Protein AF-0000000078575352 (afdb_homodimer)

Solvent-accessible surface area (backbone atoms only — not comparable to full-atom values): 17427 Å² total; per-residue (Å²): 138,78,59,77,72,78,91,76,69,76,72,47,72,57,98,71,27,42,27,33,69,49,45,50,72,15,62,69,33,49,48,38,73,78,42,41,47,43,51,48,74,47,76,39,80,95,72,36,36,37,41,36,38,29,29,44,46,42,76,48,60,66,66,60,32,51,53,53,52,68,70,44,58,69,69,58,45,44,36,57,60,48,29,62,31,64,36,80,46,96,48,71,63,58,46,52,52,44,36,49,53,49,52,50,45,25,71,74,67,32,65,81,66,66,64,81,49,88,51,47,40,33,36,31,35,34,65,47,33,38,34,44,36,38,64,43,93,82,55,69,34,48,28,40,35,35,37,56,51,96,92,36,76,46,79,46,40,30,30,79,137,77,58,79,72,77,91,74,68,77,71,48,72,57,98,70,26,42,27,34,68,48,45,49,72,16,63,69,31,48,48,37,72,76,44,42,49,43,51,49,74,47,74,39,78,93,73,37,34,38,40,34,38,28,27,47,47,42,76,47,59,65,67,59,30,51,53,54,51,69,69,44,57,67,68,56,47,44,36,57,57,48,30,61,31,64,35,80,45,95,47,72,64,58,46,53,52,45,37,49,52,50,51,51,46,25,72,74,67,31,65,81,66,65,65,82,48,88,51,47,38,32,35,30,36,33,66,47,33,40,35,44,36,39,65,43,94,83,55,71,33,46,28,40,35,36,37,56,50,97,92,36,77,45,76,46,40,30,29,80

InterPro domains:
  IPR000659 Pyridoxamine 5'-phosphate oxidase [PTHR10851] (2-160)
  IPR000659 Pyridoxamine 5'-phosphate oxidase [TIGR00558] (2-160)
  IPR011576 Pyridoxamine 5'-phosphate oxidase, N-terminal [PF01243] (3-96)
  IPR012349 FMN-binding split barrel [G3DSA:2.30.110.10] (1-160)
  IPR019576 Pyridoxine 5'-phosphate oxidase, dimerisation, C-terminal [PF10590] (120-160)
  IPR019740 Pyridoxamine 5'-phosphate oxidase, conserved site [PS01064] (130-143)

Nearest PDB structures (foldseek):
  8qyt-assembly1_A-2  TM=9.491E-01  e=1.364E-21  Homo sapiens
  1nrg-assembly1_A-2  TM=9.487E-01  e=2.196E-21  Homo sapiens
  8qyw-assembly1_A-2  TM=9.445E-01  e=3.137E-21  Homo sapiens
  3hy8-assembly1_A-2  TM=9.384E-01  e=3.190E-20  Homo sapiens
  2a2j-assembly1_B  TM=9.105E-01  e=5.487E-16  Mycobacterium tuberculosis

Foldseek 3Di:
DDDDDDDFDFDDADLQFTKGKDFCQAPVNVVCVVPQKDKDWDDDVVQQKIKIFIAGKDFDDPVVFQVVLVVDPLLVLLLRVLDPHHDDDDDPVSSVVSSVVVVVVCVVPNSVVRGHDPRIGMMGGGTQKMWIWGDDPVRQIWIKMWGQDPNDTDIDTDGD/DDDDDDDFDFDDADLQFTKGKDFCQAPVNVVCVVPQKDKDWDDDVVQQKIKIFIAGKDFDDPVVFQVVLVVDPLLVLLLRVLDPHHDDDDDPVSSVVSSVVVVVVCVVVNSVVRGHDPRIGMMGGGTQKMWIWGDDPVRQIWIKMWGQDPNDTDIDTDGD

Sequence (320 aa):
MRPSSRVVLLKSYSSEGFSFYTNYNSRKGKELDGNPFACMLFYWPRQHRQIRVEGKVEKLPNEAAVEYWNSRPLSSRIGSKCSEQSTVIPSRQFLIDKRKALEELAAKEGEGAITKPESWGGYILVPDYYEFWQGQSDRVHDRLEFRKSDDKWVMQRLSPMRPSSRVVLLKSYSSEGFSFYTNYNSRKGKELDGNPFACMLFYWPRQHRQIRVEGKVEKLPNEAAVEYWNSRPLSSRIGSKCSEQSTVIPSRQFLIDKRKALEELAAKEGEGAITKPESWGGYILVPDYYEFWQGQSDRVHDRLEFRKSDDKWVMQRLSP

Organism: NCBI:txid53326

pLDDT: mean 96.56, std 3.12, range [79.94, 98.81]

Structure (mmCIF, N/CA/C/O backbone):
data_AF-0000000078575352-model_v1
#
loop_
_entity.id
_entity.type
_entity.pdbx_description
1 polymer "pyridoxal 5'-phosphate synthase"
#
loop_
_atom_site.group_PDB
_atom_site.id
_atom_site.type_symbol
_atom_site.label_atom_id
_atom_site.label_alt_id
_atom_site.label_comp_id
_atom_site.label_asym_id
_atom_site.label_entity_id
_atom_site.label_seq_id
_atom_site.pdbx_PDB_ins_code
_atom_site.Cartn_x
_atom_site.Cartn_y
_atom_site.Cartn_z
_atom_site.occupancy
_atom_site.B_iso_or_equiv
_atom_site.auth_seq_id
_atom_site.auth_comp_id
_atom_site.auth_asym_id
_atom_site.auth_atom_id
_atom_site.pdbx_PDB_model_num
ATOM 1 N N . MET A 1 1 ? 0.073 -6.32 15.211 1 80.38 1 MET A N 1
ATOM 2 C CA . MET A 1 1 ? -0.167 -4.957 14.742 1 80.38 1 MET A CA 1
ATOM 3 C C . MET A 1 1 ? -0.881 -4.965 13.391 1 80.38 1 MET A C 1
ATOM 5 O O . MET A 1 1 ? -0.666 -5.863 12.578 1 80.38 1 MET A O 1
ATOM 9 N N . ARG A 1 2 ? -1.792 -3.951 13.156 1 92.5 2 ARG A N 1
ATOM 10 C CA . ARG A 1 2 ? -2.545 -3.873 11.906 1 92.5 2 ARG A CA 1
ATOM 11 C C . ARG A 1 2 ? -1.833 -2.986 10.891 1 92.5 2 ARG A C 1
ATOM 13 O O . ARG A 1 2 ? -1.447 -1.858 11.211 1 92.5 2 ARG A O 1
ATOM 20 N N . PRO A 1 3 ? -1.697 -3.518 9.719 1 95.31 3 PRO A N 1
ATOM 21 C CA . PRO A 1 3 ? -1.036 -2.697 8.695 1 95.31 3 PRO A CA 1
ATOM 22 C C . PRO A 1 3 ? -1.927 -1.57 8.18 1 95.31 3 PRO A C 1
ATOM 24 O O . PRO A 1 3 ? -3.154 -1.691 8.195 1 95.31 3 PRO A O 1
ATOM 27 N N . SER A 1 4 ? -1.362 -0.526 7.824 1 97.31 4 SER A N 1
ATOM 28 C CA . SER A 1 4 ? -2.031 0.573 7.137 1 97.31 4 SER A CA 1
ATOM 29 C C . SER A 1 4 ? -1.206 1.067 5.953 1 97.31 4 SER A C 1
ATOM 31 O O . SER A 1 4 ? 0.005 0.846 5.898 1 97.31 4 SER A O 1
ATOM 33 N N . SER A 1 5 ? -1.837 1.652 4.988 1 97.75 5 SER A N 1
ATOM 34 C CA . SER A 1 5 ? -1.211 2.146 3.768 1 97.75 5 SER A CA 1
ATOM 35 C C . SER A 1 5 ? -1.863 3.441 3.297 1 97.75 5 SER A C 1
ATOM 37 O O . SER A 1 5 ? -3.059 3.656 3.512 1 97.75 5 SER A O 1
ATOM 39 N N . ARG A 1 6 ? -1.144 4.254 2.756 1 97.62 6 ARG A N 1
ATOM 40 C CA . ARG A 1 6 ? -1.649 5.488 2.166 1 97.62 6 ARG A CA 1
ATOM 41 C C . ARG A 1 6 ? -0.688 6.023 1.109 1 97.62 6 ARG A C 1
ATOM 43 O O . ARG A 1 6 ? 0.494 5.676 1.104 1 97.62 6 ARG A O 1
ATOM 50 N N . VAL A 1 7 ? -1.23 6.879 0.265 1 97.25 7 VAL A N 1
ATOM 51 C CA . VAL A 1 7 ? -0.411 7.574 -0.723 1 97.25 7 VAL A CA 1
ATOM 52 C C . VAL A 1 7 ? 0.295 8.758 -0.069 1 97.25 7 VAL A C 1
ATOM 54 O O . VAL A 1 7 ? -0.307 9.484 0.724 1 97.25 7 VAL A O 1
ATOM 57 N N . VAL A 1 8 ? 1.539 8.875 -0.315 1 96.81 8 VAL A N 1
ATOM 58 C CA . VAL A 1 8 ? 2.32 10.008 0.172 1 96.81 8 VAL A CA 1
ATOM 59 C C . VAL A 1 8 ? 3.102 10.633 -0.982 1 96.81 8 VAL A C 1
ATOM 61 O O . VAL A 1 8 ? 3.334 9.984 -2.006 1 96.81 8 VAL A O 1
ATOM 64 N N . LEU A 1 9 ? 3.453 11.867 -0.856 1 95.62 9 LEU A N 1
ATOM 65 C CA . LEU A 1 9 ? 4.312 12.539 -1.826 1 95.62 9 LEU A CA 1
ATOM 66 C C . LEU A 1 9 ? 5.777 12.195 -1.58 1 95.62 9 LEU A C 1
ATOM 68 O O . LEU A 1 9 ? 6.309 12.461 -0.499 1 95.62 9 LEU A O 1
ATOM 72 N N . LEU A 1 10 ? 6.367 11.57 -2.561 1 98 10 LEU A N 1
ATOM 73 C CA . LEU A 1 10 ? 7.816 11.383 -2.504 1 98 10 LEU A CA 1
ATOM 74 C C . LEU A 1 10 ? 8.539 12.695 -2.805 1 98 10 LEU A C 1
ATOM 76 O O . LEU A 1 10 ? 8.508 13.18 -3.938 1 98 10 LEU A O 1
ATOM 80 N N . LYS A 1 11 ? 9.195 13.188 -1.833 1 97.31 11 LYS A N 1
ATOM 81 C CA . LYS A 1 11 ? 9.82 14.5 -1.996 1 97.31 11 LYS A CA 1
ATOM 82 C C . LYS A 1 11 ? 11.148 14.391 -2.73 1 97.31 11 LYS A C 1
ATOM 84 O O . LYS A 1 11 ? 11.461 15.211 -3.594 1 97.31 11 LYS A O 1
ATOM 89 N N . SER A 1 12 ? 11.938 13.43 -2.322 1 96.88 12 SER A N 1
ATOM 90 C CA . SER A 1 12 ? 13.258 13.273 -2.936 1 96.88 12 SER A CA 1
ATOM 91 C C . SER A 1 12 ? 13.773 11.844 -2.77 1 96.88 12 SER A C 1
ATOM 93 O O . SER A 1 12 ? 13.234 11.07 -1.975 1 96.88 12 SER A O 1
ATOM 95 N N . TYR A 1 13 ? 14.742 11.523 -3.555 1 97.56 13 TYR A N 1
ATOM 96 C CA . TYR A 1 13 ? 15.469 10.273 -3.414 1 97.56 13 TYR A CA 1
ATOM 97 C C . TYR A 1 13 ? 16.953 10.477 -3.693 1 97.56 13 TYR A C 1
ATOM 99 O O . TYR A 1 13 ? 17.344 11.398 -4.41 1 97.56 13 TYR A O 1
ATOM 107 N N . SER A 1 14 ? 17.766 9.688 -3.047 1 96.44 14 SER A N 1
ATOM 108 C CA . SER A 1 14 ? 19.219 9.633 -3.229 1 96.44 14 SER A CA 1
ATOM 109 C C . SER A 1 14 ? 19.766 8.258 -2.855 1 96.44 14 SER A C 1
ATOM 111 O O . SER A 1 14 ? 19 7.312 -2.648 1 96.44 14 SER A O 1
ATOM 113 N N . SER A 1 15 ? 21.062 8.133 -2.842 1 94.94 15 SER A N 1
ATOM 114 C CA . SER A 1 15 ? 21.672 6.879 -2.416 1 94.94 15 SER A CA 1
ATOM 115 C C . SER A 1 15 ? 21.375 6.59 -0.948 1 94.94 15 SER A C 1
ATOM 117 O O . SER A 1 15 ? 21.516 5.449 -0.495 1 94.94 15 SER A O 1
ATOM 119 N N . GLU A 1 16 ? 20.953 7.68 -0.265 1 95.94 16 GLU A N 1
ATOM 120 C CA . GLU A 1 16 ? 20.688 7.52 1.161 1 95.94 16 GLU A CA 1
ATOM 121 C C . GLU A 1 16 ? 19.297 6.957 1.399 1 95.94 16 GLU A C 1
ATOM 123 O O . GLU A 1 16 ? 19.016 6.402 2.463 1 95.94 16 GLU A O 1
ATOM 128 N N . GLY A 1 17 ? 18.406 7.309 0.425 1 98.25 17 GLY A N 1
ATOM 129 C CA . GLY A 1 17 ? 17.078 6.77 0.607 1 98.25 17 GLY A CA 1
ATOM 130 C C . GLY A 1 17 ? 15.992 7.633 -0.016 1 98.25 17 GLY A C 1
ATOM 131 O O . GLY A 1 17 ? 16.25 8.367 -0.975 1 98.25 17 GLY A O 1
ATOM 132 N N . PHE A 1 18 ? 14.766 7.441 0.396 1 98.75 18 PHE A N 1
ATOM 133 C CA . PHE A 1 18 ? 13.57 8.078 -0.137 1 98.75 18 PHE A CA 1
ATOM 134 C C . PHE A 1 18 ? 12.891 8.938 0.928 1 98.75 18 PHE A C 1
ATOM 136 O O . PHE A 1 18 ? 12.531 8.438 1.997 1 98.75 18 PHE A O 1
ATOM 143 N N . SER A 1 19 ? 12.664 10.211 0.669 1 98.44 19 SER A N 1
ATOM 144 C CA . SER A 1 19 ? 12.203 11.102 1.731 1 98.44 19 SER A CA 1
ATOM 145 C C . SER A 1 19 ? 10.781 11.578 1.473 1 98.44 19 SER A C 1
ATOM 147 O O . SER A 1 19 ? 10.375 11.742 0.32 1 98.44 19 SER A O 1
ATOM 149 N N . PHE A 1 20 ? 10.109 11.766 2.545 1 98.5 20 PHE A N 1
ATOM 150 C CA . PHE A 1 20 ? 8.781 12.359 2.527 1 98.5 20 PHE A CA 1
ATOM 151 C C . PHE A 1 20 ? 8.531 13.172 3.791 1 98.5 20 PHE A C 1
ATOM 153 O O . PHE A 1 20 ? 9.234 13.008 4.789 1 98.5 20 PHE A O 1
ATOM 160 N N . TYR A 1 21 ? 7.602 14.086 3.727 1 98.12 21 TYR A N 1
ATOM 161 C CA . TYR A 1 21 ? 7.266 14.961 4.848 1 98.12 21 TYR A CA 1
ATOM 162 C C . TYR A 1 21 ? 5.809 14.781 5.258 1 98.12 21 TYR A C 1
ATOM 164 O O . TYR A 1 21 ? 4.949 14.5 4.422 1 98.12 21 TYR A O 1
ATOM 172 N N . THR A 1 22 ? 5.602 14.891 6.508 1 97.5 22 THR A N 1
ATOM 173 C CA . THR A 1 22 ? 4.273 14.648 7.062 1 97.5 22 THR A CA 1
ATOM 174 C C . THR A 1 22 ? 4.172 15.188 8.484 1 97.5 22 THR A C 1
ATOM 176 O O . THR A 1 22 ? 5.074 15.883 8.953 1 97.5 22 THR A O 1
ATOM 179 N N . ASN A 1 23 ? 2.977 15 9.086 1 97.56 23 ASN A N 1
ATOM 180 C CA . ASN A 1 23 ? 2.748 15.305 10.5 1 97.56 23 ASN A CA 1
ATOM 181 C C . ASN A 1 23 ? 3.16 14.141 11.398 1 97.56 23 ASN A C 1
ATOM 183 O O . ASN A 1 23 ? 2.66 13.023 11.242 1 97.56 23 ASN A O 1
ATOM 187 N N . TYR A 1 24 ? 4.043 14.383 12.367 1 98.06 24 TYR A N 1
ATOM 188 C CA . TYR A 1 24 ? 4.562 13.344 13.25 1 98.06 24 TYR A CA 1
ATOM 189 C C . TYR A 1 24 ? 3.451 12.766 14.109 1 98.06 24 TYR A C 1
ATOM 191 O O . TYR A 1 24 ? 3.559 11.633 14.594 1 98.06 24 TYR A O 1
ATOM 199 N N . ASN A 1 25 ? 2.422 13.516 14.266 1 97.62 25 ASN A N 1
ATOM 200 C CA . ASN A 1 25 ? 1.327 13.086 15.125 1 97.62 25 ASN A CA 1
ATOM 201 C C . ASN A 1 25 ? 0.251 12.344 14.344 1 97.62 25 ASN A C 1
ATOM 203 O O . ASN A 1 25 ? -0.728 11.867 14.914 1 97.62 25 ASN A O 1
ATOM 207 N N . SER A 1 26 ? 0.386 12.266 13.039 1 97.69 26 SER A N 1
ATOM 208 C CA . SER A 1 26 ? -0.553 11.508 12.219 1 97.69 26 SER A CA 1
ATOM 209 C C . SER A 1 26 ? -0.537 10.023 12.586 1 97.69 26 SER A C 1
ATOM 211 O O . SER A 1 26 ? 0.317 9.578 13.359 1 97.69 26 SER A O 1
ATOM 213 N N . ARG A 1 27 ? -1.391 9.281 12.062 1 97.25 27 ARG A N 1
ATOM 214 C CA . ARG A 1 27 ? -1.39 7.836 12.273 1 97.25 27 ARG A CA 1
ATOM 215 C C . ARG A 1 27 ? -0.072 7.219 11.812 1 97.25 27 ARG A C 1
ATOM 217 O O . ARG A 1 27 ? 0.521 6.41 12.531 1 97.25 27 ARG A O 1
ATOM 224 N N . LYS A 1 28 ? 0.259 7.629 10.523 1 97.56 28 LYS A N 1
ATOM 225 C CA . LYS A 1 28 ? 1.492 7.031 10.023 1 97.56 28 LYS A CA 1
ATOM 226 C C . LYS A 1 28 ? 2.689 7.441 10.875 1 97.56 28 LYS A C 1
ATOM 228 O O . LYS A 1 28 ? 3.59 6.633 11.117 1 97.56 28 LYS A O 1
ATOM 233 N N . GLY A 1 29 ? 2.699 8.68 11.32 1 97.75 29 GLY A N 1
ATOM 234 C CA . GLY A 1 29 ? 3.768 9.102 12.211 1 97.75 29 GLY A CA 1
ATOM 235 C C . GLY A 1 29 ? 3.844 8.281 13.484 1 97.75 29 GLY A C 1
ATOM 236 O O . GLY A 1 29 ? 4.918 7.816 13.867 1 97.75 29 GLY A O 1
ATOM 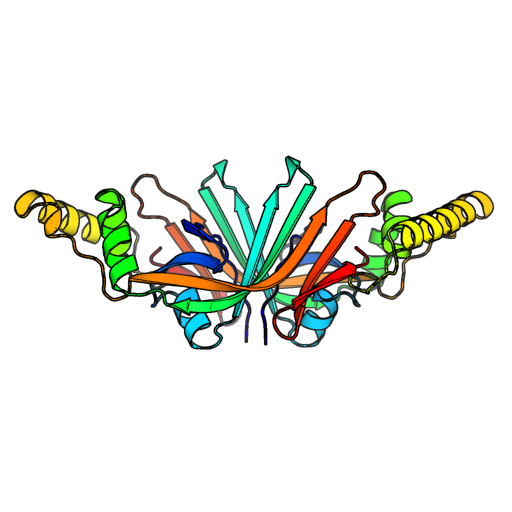237 N N . LYS A 1 30 ? 2.762 8.086 14.148 1 97.5 30 LYS A N 1
ATOM 238 C CA . LYS A 1 30 ? 2.701 7.301 15.383 1 97.5 30 LYS A CA 1
ATOM 239 C C . LYS A 1 30 ? 3.09 5.848 15.133 1 97.5 30 LYS A C 1
ATOM 241 O O . LYS A 1 30 ? 3.77 5.23 15.953 1 97.5 30 LYS A O 1
ATOM 246 N N . GLU A 1 31 ? 2.633 5.273 14.055 1 97.25 31 GLU A N 1
ATOM 247 C CA . GLU A 1 31 ? 2.988 3.904 13.703 1 97.25 31 GLU A CA 1
ATOM 248 C C . GLU A 1 31 ? 4.496 3.756 13.508 1 97.25 31 GLU A C 1
ATOM 250 O O . GLU A 1 31 ? 5.09 2.773 13.953 1 97.25 31 GLU A O 1
ATOM 255 N N . LEU A 1 32 ? 5.094 4.73 12.828 1 97.56 32 LEU A N 1
ATOM 256 C CA . LEU A 1 32 ? 6.531 4.695 12.57 1 97.56 32 LEU A CA 1
ATOM 257 C C . LEU A 1 32 ? 7.32 4.848 13.859 1 97.56 32 LEU A C 1
ATOM 259 O O . LEU A 1 32 ? 8.414 4.297 13.992 1 97.56 32 LEU A O 1
ATOM 263 N N . ASP A 1 33 ? 6.742 5.574 14.805 1 96.75 33 ASP A N 1
ATOM 264 C CA . ASP A 1 33 ? 7.375 5.703 16.125 1 96.75 33 ASP A CA 1
ATOM 265 C C . ASP A 1 33 ? 7.438 4.352 16.828 1 96.75 33 ASP A C 1
ATOM 267 O O . ASP A 1 33 ? 8.406 4.059 17.531 1 96.75 33 ASP A O 1
ATOM 271 N N . GLY A 1 34 ? 6.445 3.541 16.656 1 96.12 34 GLY A N 1
ATOM 272 C CA . GLY A 1 34 ? 6.367 2.238 17.297 1 96.12 34 GLY A CA 1
ATOM 273 C C . GLY A 1 34 ? 7.105 1.154 16.531 1 96.12 34 GLY A C 1
ATOM 274 O O . GLY A 1 34 ? 7.586 0.187 17.125 1 96.12 34 GLY A O 1
ATOM 275 N N . ASN A 1 35 ? 7.133 1.226 15.234 1 96.88 35 ASN A N 1
ATOM 276 C CA . ASN A 1 35 ? 7.785 0.31 14.305 1 96.88 35 ASN A CA 1
ATOM 277 C C . ASN A 1 35 ? 8.406 1.054 13.125 1 96.88 35 ASN A C 1
ATOM 279 O O . ASN A 1 35 ? 7.711 1.388 12.164 1 96.88 35 ASN A O 1
ATOM 283 N N . PRO A 1 36 ? 9.688 1.254 13.156 1 97.88 36 PRO A N 1
ATOM 284 C CA . PRO A 1 36 ? 10.312 2.172 12.203 1 97.88 36 PRO A CA 1
ATOM 285 C C . PRO A 1 36 ? 10.594 1.517 10.852 1 97.88 36 PRO A C 1
ATOM 287 O O . PRO A 1 36 ? 11.641 1.768 10.25 1 97.88 36 PRO A O 1
ATOM 290 N N . PHE A 1 37 ? 9.812 0.56 10.398 1 98.25 37 PHE A N 1
ATOM 291 C CA . PHE A 1 37 ? 9.961 -0.08 9.094 1 98.25 37 PHE A CA 1
ATOM 292 C C . PHE A 1 37 ? 8.766 0.222 8.203 1 98.25 37 PHE A C 1
ATOM 294 O O . PHE A 1 37 ? 7.633 0.326 8.688 1 98.25 37 PHE A O 1
ATOM 301 N N . ALA A 1 38 ? 9.039 0.362 6.945 1 98.44 38 ALA A N 1
ATOM 302 C CA . ALA A 1 38 ? 7.973 0.633 5.984 1 98.44 38 ALA A CA 1
ATOM 303 C C . ALA A 1 38 ? 8.281 0.004 4.629 1 98.44 38 ALA A C 1
ATOM 305 O O . ALA A 1 38 ? 9.391 -0.481 4.402 1 98.44 38 ALA A O 1
ATOM 306 N N . CYS A 1 39 ? 7.301 -0.091 3.834 1 98.69 39 CYS A N 1
ATOM 307 C CA . CYS A 1 39 ? 7.383 -0.485 2.432 1 98.69 39 CYS A CA 1
ATOM 308 C C . CYS A 1 39 ? 6.812 0.599 1.526 1 98.69 39 CYS A C 1
ATOM 310 O O . CYS A 1 39 ? 5.699 1.083 1.756 1 98.69 39 CYS A O 1
ATOM 312 N N . MET A 1 40 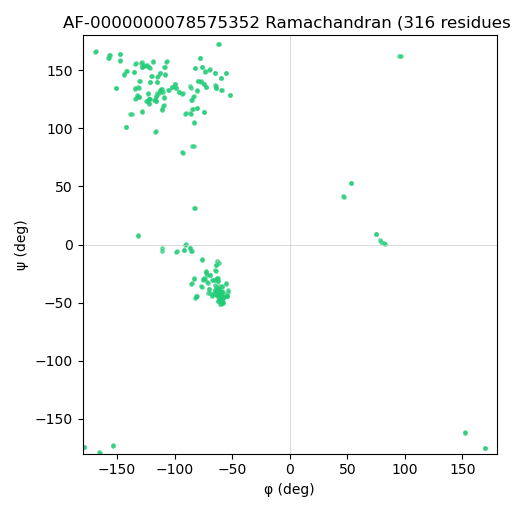? 7.605 1.007 0.612 1 98.69 40 MET A N 1
ATOM 313 C CA . MET A 1 40 ? 7.121 1.9 -0.437 1 98.69 40 MET A CA 1
ATOM 314 C C . MET A 1 40 ? 6.801 1.123 -1.71 1 98.69 40 MET A C 1
ATOM 316 O O . MET A 1 40 ? 7.574 0.254 -2.121 1 98.69 40 MET A O 1
ATOM 320 N N . LEU A 1 41 ? 5.68 1.443 -2.25 1 98.69 41 LEU A N 1
ATOM 321 C CA . LEU A 1 41 ? 5.219 0.758 -3.451 1 98.69 41 LEU A CA 1
ATOM 322 C C . LEU A 1 41 ? 4.977 1.749 -4.586 1 98.69 41 LEU A C 1
ATOM 324 O O . LEU A 1 41 ? 4.25 2.73 -4.414 1 98.69 41 LEU A O 1
ATOM 328 N N . PHE A 1 42 ? 5.684 1.556 -5.699 1 98.12 42 PHE A N 1
ATOM 329 C CA . PHE A 1 42 ? 5.488 2.293 -6.941 1 98.12 42 PHE A CA 1
ATOM 330 C C . PHE A 1 42 ? 4.867 1.401 -8.008 1 98.12 42 PHE A C 1
ATOM 332 O O . PHE A 1 42 ? 5.355 0.302 -8.273 1 98.12 42 PHE A O 1
ATOM 339 N N . TYR A 1 43 ? 3.807 1.863 -8.562 1 97.19 43 TYR A N 1
ATOM 340 C CA . TYR A 1 43 ? 3.121 1.061 -9.57 1 97.19 43 TYR A CA 1
ATOM 341 C C . TYR A 1 43 ? 2.748 1.907 -10.781 1 97.19 43 TYR A C 1
ATOM 343 O O . TYR A 1 43 ? 2.141 2.971 -10.641 1 97.19 43 TYR A O 1
ATOM 351 N N . TRP A 1 44 ? 3.176 1.457 -11.938 1 96.38 44 TRP A N 1
ATOM 352 C CA . TRP A 1 44 ? 2.855 2.068 -13.227 1 96.38 44 TRP A CA 1
ATOM 353 C C . TRP A 1 44 ? 2.049 1.113 -14.094 1 96.38 44 TRP A C 1
ATOM 355 O O . TRP A 1 44 ? 2.615 0.326 -14.859 1 96.38 44 TRP A O 1
ATOM 365 N N . PRO A 1 45 ? 0.695 1.265 -14.102 1 92.25 45 PRO A N 1
ATOM 366 C CA . PRO A 1 45 ? -0.144 0.302 -14.812 1 92.25 45 PRO A CA 1
ATOM 367 C C . PRO A 1 45 ? 0.129 0.284 -16.312 1 92.25 45 PRO A C 1
ATOM 369 O O . PRO A 1 45 ? 0.123 -0.782 -16.938 1 92.25 45 PRO A O 1
ATOM 372 N N . ARG A 1 46 ? 0.37 1.425 -17 1 93.06 46 ARG A N 1
ATOM 373 C CA . ARG A 1 46 ? 0.587 1.509 -18.438 1 93.06 46 ARG A CA 1
ATOM 374 C C . ARG A 1 46 ? 1.858 0.77 -18.844 1 93.06 46 ARG A C 1
ATOM 376 O O . ARG A 1 46 ? 1.922 0.179 -19.922 1 93.06 46 ARG A O 1
ATOM 383 N N . GLN A 1 47 ? 2.869 0.688 -17.953 1 94.94 47 GLN A N 1
ATOM 384 C CA . 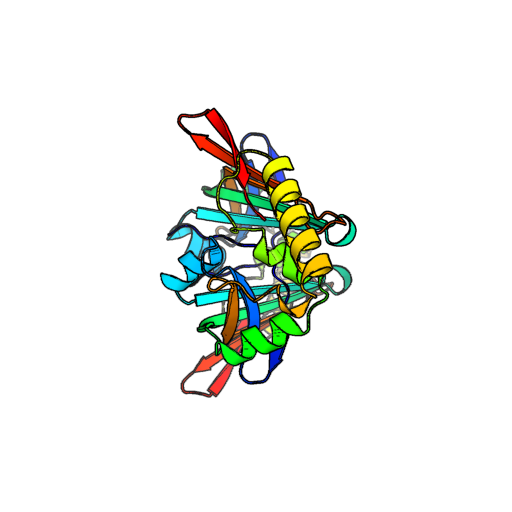GLN A 1 47 ? 4.148 0.047 -18.234 1 94.94 47 GLN A CA 1
ATOM 385 C C . GLN A 1 47 ? 4.195 -1.367 -17.672 1 94.94 47 GLN A C 1
ATOM 387 O O . GLN A 1 47 ? 5.172 -2.092 -17.859 1 94.94 47 GLN A O 1
ATOM 392 N N . HIS A 1 48 ? 3.145 -1.713 -16.922 1 94.88 48 HIS A N 1
ATOM 393 C CA . HIS A 1 48 ? 3.121 -3 -16.234 1 94.88 48 HIS A CA 1
ATOM 394 C C . HIS A 1 48 ? 4.367 -3.188 -15.383 1 94.88 48 HIS A C 1
ATOM 396 O O . HIS A 1 48 ? 5.055 -4.203 -15.492 1 94.88 48 HIS A O 1
ATOM 402 N N . ARG A 1 49 ? 4.633 -2.207 -14.523 1 98 49 ARG A N 1
ATOM 403 C CA . ARG A 1 49 ? 5.855 -2.18 -13.727 1 98 49 ARG A CA 1
ATOM 404 C C . ARG A 1 49 ? 5.551 -1.827 -12.273 1 98 49 ARG A C 1
ATOM 406 O O . ARG A 1 49 ? 4.75 -0.932 -12 1 98 49 ARG A O 1
ATOM 413 N N . GLN A 1 50 ? 6.156 -2.602 -11.398 1 98.5 50 GLN A N 1
ATOM 414 C CA . GLN A 1 50 ? 6.055 -2.365 -9.961 1 98.5 50 GLN A CA 1
ATOM 415 C C . GLN A 1 50 ? 7.43 -2.381 -9.305 1 98.5 50 GLN A C 1
ATOM 417 O O . GLN A 1 50 ? 8.266 -3.234 -9.609 1 98.5 50 GLN A O 1
ATOM 422 N N . ILE A 1 51 ? 7.699 -1.438 -8.445 1 98.69 51 ILE A N 1
ATOM 423 C CA . ILE A 1 51 ? 8.891 -1.429 -7.609 1 98.69 51 ILE A CA 1
ATOM 424 C C . ILE A 1 51 ? 8.492 -1.358 -6.137 1 98.69 51 ILE A C 1
ATOM 426 O O . ILE A 1 51 ? 7.633 -0.559 -5.762 1 98.69 51 ILE A O 1
ATOM 430 N N . ARG A 1 52 ? 9.031 -2.213 -5.375 1 98.75 52 ARG A N 1
ATOM 431 C CA . ARG A 1 52 ? 8.867 -2.189 -3.924 1 98.75 52 ARG A CA 1
ATOM 432 C C . ARG A 1 52 ? 10.188 -1.863 -3.234 1 98.75 52 ARG A C 1
ATOM 434 O O . ARG A 1 52 ? 11.242 -2.387 -3.611 1 98.75 52 ARG A O 1
ATOM 441 N N . VAL A 1 53 ? 10.164 -0.987 -2.354 1 98.69 53 VAL A N 1
ATOM 442 C CA . VAL A 1 53 ? 11.32 -0.596 -1.547 1 98.69 53 VAL A CA 1
ATOM 443 C C . VAL A 1 53 ? 10.984 -0.752 -0.064 1 98.69 53 VAL A C 1
ATOM 445 O O . VAL A 1 53 ? 9.977 -0.229 0.412 1 98.69 53 VAL A O 1
ATOM 448 N N . GLU A 1 54 ? 11.773 -1.516 0.619 1 98.69 54 GLU A N 1
ATOM 449 C CA . GLU A 1 54 ? 11.578 -1.688 2.055 1 98.69 54 GLU A CA 1
ATOM 450 C C . GLU A 1 54 ? 12.82 -1.271 2.838 1 98.69 54 GLU A C 1
ATOM 452 O O . GLU A 1 54 ? 13.938 -1.318 2.314 1 98.69 54 GLU A O 1
ATOM 457 N N . GLY A 1 55 ? 12.594 -0.839 4.066 1 98.31 55 GLY A N 1
ATOM 458 C CA . GLY A 1 55 ? 13.719 -0.462 4.906 1 98.31 55 GLY A CA 1
ATOM 459 C C . GLY A 1 55 ? 13.305 0.241 6.188 1 98.31 55 GLY A C 1
ATOM 460 O O . GLY A 1 55 ? 12.117 0.278 6.52 1 98.31 55 GLY A O 1
ATOM 461 N N . LYS A 1 56 ? 14.281 0.682 6.934 1 98.38 56 LYS A N 1
ATOM 462 C CA . LYS A 1 56 ? 14.07 1.446 8.156 1 98.38 56 LYS A CA 1
ATOM 463 C C . LYS A 1 56 ? 13.766 2.91 7.848 1 98.38 56 LYS A C 1
ATOM 465 O O . LYS A 1 56 ? 14.359 3.494 6.938 1 98.38 56 LYS A O 1
ATOM 470 N N . VAL A 1 57 ? 12.867 3.473 8.57 1 98.69 57 VAL A N 1
ATOM 471 C CA . VAL A 1 57 ? 12.516 4.883 8.422 1 98.69 57 VAL A CA 1
ATOM 472 C C . VAL A 1 57 ? 13.109 5.688 9.578 1 98.69 57 VAL A C 1
ATOM 474 O O . VAL A 1 57 ? 13 5.289 10.742 1 98.69 57 VAL A O 1
ATOM 477 N N . GLU A 1 58 ? 13.711 6.762 9.242 1 98.56 58 GLU A N 1
ATOM 478 C CA . GLU A 1 58 ? 14.32 7.656 10.219 1 98.56 58 GLU A CA 1
ATOM 479 C C . GLU A 1 58 ? 13.852 9.094 10.023 1 98.56 58 GLU A C 1
ATOM 481 O O . GLU A 1 58 ? 13.477 9.484 8.914 1 98.56 58 GLU A O 1
ATOM 486 N N . LYS A 1 59 ? 13.867 9.844 11.102 1 98.38 59 LYS A N 1
ATOM 487 C CA . LYS A 1 59 ? 13.531 11.266 10.984 1 98.38 59 LYS A CA 1
ATOM 488 C C . LYS A 1 59 ? 14.672 12.047 10.352 1 98.38 59 LYS A C 1
ATOM 490 O O . LYS A 1 59 ? 15.844 11.805 10.648 1 98.38 59 LYS A O 1
ATOM 495 N N . LEU A 1 60 ? 14.344 12.93 9.492 1 98.12 60 LEU A N 1
ATOM 496 C CA . LEU A 1 60 ? 15.297 13.891 8.953 1 98.12 60 LEU A CA 1
ATOM 497 C C . LEU A 1 60 ? 15.547 15.016 9.945 1 98.12 60 LEU A C 1
ATOM 499 O O . LEU A 1 60 ? 14.742 15.25 10.852 1 98.12 60 LEU A O 1
ATOM 503 N N . PRO A 1 61 ? 16.672 15.727 9.773 1 97.69 61 PRO A N 1
ATOM 504 C CA . PRO A 1 61 ? 16.938 16.859 10.656 1 97.69 61 PRO A CA 1
ATOM 505 C C . PRO A 1 61 ? 15.852 17.938 10.578 1 97.69 61 PRO A C 1
ATOM 507 O O . PRO A 1 61 ? 15.328 18.203 9.492 1 97.69 61 PRO A O 1
ATOM 510 N N . ASN A 1 62 ? 15.594 18.5 11.703 1 97.88 62 ASN A N 1
ATOM 511 C CA . ASN A 1 62 ? 14.578 19.547 11.766 1 97.88 62 ASN A CA 1
ATOM 512 C C . ASN A 1 62 ? 14.914 20.703 10.844 1 97.88 62 ASN A C 1
ATOM 514 O O . ASN A 1 62 ? 14.016 21.312 10.266 1 97.88 62 ASN A O 1
ATOM 518 N N . GLU A 1 63 ? 16.141 21 10.742 1 97.56 63 GLU A N 1
ATOM 519 C CA . GLU A 1 63 ? 16.562 22.109 9.891 1 97.56 63 GLU A CA 1
ATOM 520 C C . GLU A 1 63 ? 16.141 21.891 8.445 1 97.56 63 GLU A C 1
ATOM 522 O O . GLU A 1 63 ? 15.727 22.828 7.766 1 97.56 63 GLU A O 1
ATOM 527 N N . ALA A 1 64 ? 16.297 20.656 7.953 1 95.81 64 ALA A N 1
ATOM 528 C CA . ALA A 1 64 ? 15.867 20.312 6.598 1 95.81 64 ALA A CA 1
ATOM 529 C C . ALA A 1 64 ? 14.367 20.5 6.438 1 95.81 64 ALA A C 1
ATOM 531 O O . ALA A 1 64 ? 13.898 20.984 5.402 1 95.81 64 ALA A O 1
ATOM 532 N N . ALA A 1 65 ? 13.633 20.156 7.43 1 97.56 65 ALA A N 1
ATOM 533 C CA . ALA A 1 65 ? 12.172 20.281 7.398 1 97.56 65 ALA A CA 1
ATOM 534 C C . ALA A 1 65 ? 11.758 21.75 7.367 1 97.56 65 ALA A C 1
ATOM 536 O O . ALA A 1 65 ? 10.852 22.141 6.625 1 97.56 65 ALA A O 1
ATOM 537 N N . VAL A 1 66 ? 12.43 22.547 8.203 1 97.75 66 VAL A N 1
ATOM 538 C CA . VAL A 1 66 ? 12.125 23.969 8.25 1 97.75 66 VAL A CA 1
ATOM 539 C C . VAL A 1 66 ? 12.391 24.594 6.883 1 97.75 66 VAL A C 1
ATOM 541 O O . VAL A 1 66 ? 11.555 25.344 6.367 1 97.75 66 VAL A O 1
ATOM 544 N N . GLU A 1 67 ? 13.523 24.281 6.328 1 97.12 67 GLU A N 1
ATOM 545 C CA . GLU A 1 67 ? 13.891 24.828 5.023 1 97.12 67 GLU A CA 1
ATOM 546 C C . GLU A 1 67 ? 12.875 24.438 3.959 1 97.12 67 GLU A C 1
ATOM 548 O O . GLU A 1 67 ? 12.406 25.281 3.199 1 97.12 67 GLU A O 1
ATOM 553 N N . TYR A 1 68 ? 12.602 23.25 3.881 1 97.5 68 TYR A N 1
ATOM 554 C CA . TYR A 1 68 ? 11.648 22.766 2.885 1 97.5 68 TYR A CA 1
ATOM 555 C C . TYR A 1 68 ? 10.273 23.375 3.117 1 97.5 68 TYR A C 1
ATOM 557 O O . TYR A 1 68 ? 9.633 23.859 2.18 1 97.5 68 TYR A O 1
ATOM 565 N N . TRP A 1 69 ? 9.773 23.344 4.371 1 97.75 69 TRP A N 1
ATOM 566 C CA . TRP A 1 69 ? 8.461 23.875 4.715 1 97.75 69 TRP A CA 1
ATOM 567 C C . TRP A 1 69 ? 8.336 25.344 4.273 1 97.75 69 TRP A C 1
ATOM 569 O O . TRP A 1 69 ? 7.336 25.734 3.676 1 97.75 69 TRP A O 1
ATOM 579 N N . ASN A 1 70 ? 9.305 26.078 4.52 1 97.38 70 ASN A N 1
ATOM 580 C CA . ASN A 1 70 ? 9.305 27.5 4.188 1 97.38 70 ASN A CA 1
ATOM 581 C C . ASN A 1 70 ? 9.359 27.734 2.68 1 97.38 70 ASN A C 1
ATOM 583 O O . ASN A 1 70 ? 8.984 28.797 2.193 1 97.38 70 ASN A O 1
ATOM 587 N N . SER A 1 71 ? 9.93 26.766 1.945 1 96.81 71 SER A N 1
ATOM 588 C CA . SER A 1 71 ? 10.031 26.906 0.496 1 96.81 71 SER A CA 1
ATOM 589 C C . SER A 1 71 ? 8.688 26.641 -0.18 1 96.81 71 SER A C 1
ATOM 591 O O . SER A 1 71 ? 8.516 26.953 -1.36 1 96.81 71 SER A O 1
ATOM 593 N N . ARG A 1 72 ? 7.723 26.109 0.511 1 95.88 72 ARG A N 1
ATOM 594 C CA . ARG A 1 72 ? 6.414 25.766 -0.04 1 95.88 72 ARG A CA 1
ATOM 595 C C . ARG A 1 72 ? 5.551 27 -0.222 1 95.88 72 ARG A C 1
ATOM 597 O O . ARG A 1 72 ? 5.73 28 0.484 1 95.88 72 ARG A O 1
ATOM 604 N N . PRO A 1 73 ? 4.617 26.953 -1.172 1 95.19 73 PRO A N 1
ATOM 605 C CA . PRO A 1 73 ? 3.67 28.062 -1.305 1 95.19 73 PRO A CA 1
ATOM 606 C C . PRO A 1 73 ? 2.916 28.359 -0.01 1 95.19 73 PRO A C 1
ATOM 608 O O . PRO A 1 73 ? 2.633 27.438 0.763 1 95.19 73 PRO A O 1
ATOM 611 N N . LEU A 1 74 ? 2.566 29.609 0.24 1 96.06 74 LEU A N 1
ATOM 612 C CA . LEU A 1 74 ? 1.899 30.031 1.464 1 96.06 74 LEU A CA 1
ATOM 613 C C . LEU A 1 74 ? 0.64 29.219 1.714 1 96.06 74 LEU A C 1
ATOM 615 O O . LEU A 1 74 ? 0.352 28.844 2.854 1 96.06 74 LEU A O 1
ATOM 619 N N . SER A 1 75 ? -0.096 28.922 0.689 1 94.25 75 SER A N 1
ATOM 620 C CA . SER A 1 75 ? -1.328 28.156 0.836 1 94.25 75 SER A CA 1
ATOM 621 C C . SER A 1 75 ? -1.048 26.766 1.387 1 94.25 75 SER A C 1
ATOM 623 O O . SER A 1 75 ? -1.827 26.234 2.184 1 94.25 75 SER A O 1
ATOM 625 N N . SER A 1 76 ? 0.05 26.156 0.96 1 93.56 76 SER A N 1
ATOM 626 C CA . SER A 1 76 ? 0.438 24.844 1.456 1 93.56 76 SER A CA 1
ATOM 627 C C . SER A 1 76 ? 0.879 24.906 2.914 1 93.56 76 SER A C 1
ATOM 629 O O . SER A 1 76 ? 0.567 24.016 3.705 1 93.56 76 SER A O 1
ATOM 631 N N . ARG A 1 77 ? 1.646 25.953 3.221 1 96.38 77 ARG A N 1
ATOM 632 C CA . ARG A 1 77 ? 2.068 26.172 4.602 1 96.38 77 ARG A CA 1
ATOM 633 C C . ARG A 1 77 ? 0.866 26.312 5.527 1 96.38 77 ARG A C 1
ATOM 635 O O . ARG A 1 77 ? 0.79 25.656 6.566 1 96.38 77 ARG A O 1
ATOM 642 N N . ILE A 1 78 ? -0.086 27.062 5.152 1 96.5 78 ILE A N 1
ATOM 643 C CA . ILE A 1 78 ? -1.299 27.297 5.93 1 96.5 78 ILE A CA 1
ATOM 644 C C . ILE A 1 78 ? -2.098 26 6.031 1 96.5 78 ILE A C 1
ATOM 646 O O . ILE A 1 78 ? -2.619 25.672 7.102 1 96.5 78 ILE A O 1
ATOM 650 N N . GLY A 1 79 ? -2.205 25.25 4.953 1 93.94 79 GLY A N 1
ATOM 651 C CA . GLY A 1 79 ? -2.92 23.984 4.945 1 93.94 79 GLY A CA 1
ATOM 652 C C . GLY A 1 79 ? -2.373 22.984 5.949 1 93.94 79 GLY A C 1
ATOM 653 O O . GLY A 1 79 ? -3.137 22.344 6.66 1 93.94 79 GLY A O 1
ATOM 654 N N . SER A 1 80 ? -1.089 22.844 5.988 1 94.12 80 SER A N 1
ATOM 655 C CA . SER A 1 80 ? -0.48 21.906 6.926 1 94.12 80 SER A CA 1
ATOM 656 C C . SER A 1 80 ? -0.588 22.406 8.359 1 94.12 80 SER A C 1
ATOM 658 O O . SER A 1 80 ? -0.707 21.609 9.297 1 94.12 80 SER A O 1
ATOM 660 N N . LYS A 1 81 ? -0.544 23.734 8.586 1 95.88 81 LYS A N 1
ATOM 661 C CA . LYS A 1 81 ? -0.573 24.297 9.93 1 95.88 81 LYS A CA 1
ATOM 662 C C . LYS A 1 81 ? -1.976 24.234 10.523 1 95.88 81 LYS A C 1
ATOM 664 O O . LYS A 1 81 ? -2.135 24.094 11.742 1 95.88 81 LYS A O 1
ATOM 669 N N . CYS A 1 82 ? -2.945 24.297 9.68 1 95.31 82 CYS A N 1
ATOM 670 C CA . CYS A 1 82 ? -4.297 24.344 10.227 1 95.31 82 CYS A CA 1
ATOM 671 C C . CYS A 1 82 ? -4.816 22.922 10.492 1 95.31 82 CYS A C 1
ATOM 673 O O . CYS A 1 82 ? -5.863 22.75 11.117 1 95.31 82 CYS A O 1
ATOM 675 N N . SER A 1 83 ? -4.059 21.906 10.102 1 94.62 83 SER A N 1
ATOM 676 C CA . SER A 1 83 ? -4.52 20.531 10.18 1 94.62 83 SER A CA 1
ATOM 677 C C . SER A 1 83 ? -3.744 19.75 11.242 1 94.62 83 SER A C 1
ATOM 679 O O . SER A 1 83 ? -2.521 19.609 11.156 1 94.62 83 SER A O 1
ATOM 681 N N . GLU A 1 84 ? -4.383 19.297 12.289 1 95.94 84 GLU A N 1
ATOM 682 C CA . GLU A 1 84 ? -3.836 18.234 13.141 1 95.94 84 GLU A CA 1
ATOM 683 C C . GLU A 1 84 ? -4.121 16.859 12.562 1 95.94 84 GLU A C 1
ATOM 685 O O . GLU A 1 84 ? -5.078 16.188 12.969 1 95.94 84 GLU A O 1
ATOM 690 N N . GLN A 1 85 ? -3.287 16.438 11.695 1 96.25 85 GLN A N 1
ATOM 691 C CA . GLN A 1 85 ? -3.557 15.328 10.781 1 96.25 85 GLN A CA 1
ATOM 692 C C . GLN A 1 85 ? -4.035 14.094 11.539 1 96.25 85 GLN A C 1
ATOM 694 O O . GLN A 1 85 ? -3.443 13.711 12.555 1 96.25 85 GLN A O 1
ATOM 699 N N . SER A 1 86 ? -5.125 13.508 11.141 1 97.31 86 SER A N 1
ATOM 700 C CA . SER A 1 86 ? -5.711 12.242 11.562 1 97.31 86 SER A CA 1
ATOM 701 C C . SER A 1 86 ? -6.516 12.406 12.852 1 97.31 86 SER A C 1
ATOM 703 O O . SER A 1 86 ? -7.043 11.43 13.383 1 97.31 86 SER A O 1
ATOM 705 N N . THR A 1 87 ? -6.609 13.633 13.406 1 97.88 87 THR A N 1
ATOM 706 C CA . THR A 1 87 ? -7.473 13.859 14.555 1 97.88 87 THR A CA 1
ATOM 707 C C . THR A 1 87 ? -8.922 14.078 14.117 1 97.88 87 THR A C 1
ATOM 709 O O . THR A 1 87 ? -9.172 14.578 13.023 1 97.88 87 THR A O 1
ATOM 712 N N . VAL A 1 88 ? -9.805 13.719 15.023 1 98.31 88 VAL A N 1
ATOM 713 C CA . VAL A 1 88 ? -11.227 13.922 14.75 1 98.31 88 VAL A CA 1
ATOM 714 C C . VAL A 1 88 ? -11.57 15.406 14.836 1 98.31 88 VAL A C 1
ATOM 716 O O . VAL A 1 88 ? -11.109 16.109 15.742 1 98.31 88 VAL A O 1
ATOM 719 N N . ILE A 1 89 ? -12.344 15.883 13.883 1 98.19 89 ILE A N 1
ATOM 720 C CA . ILE A 1 89 ? -12.781 17.281 13.883 1 98.19 89 ILE A CA 1
ATOM 721 C C . ILE A 1 89 ? -14.305 17.328 13.773 1 98.19 89 ILE A C 1
ATOM 723 O O . ILE A 1 89 ? -14.93 16.422 13.242 1 98.19 89 ILE A O 1
ATOM 727 N N . PRO A 1 90 ? -14.852 18.391 14.273 1 97.69 90 PRO A N 1
ATOM 728 C CA . PRO A 1 90 ? -16.312 18.453 14.32 1 97.69 90 PRO A CA 1
ATOM 729 C C . PRO A 1 90 ? -16.938 18.688 12.953 1 97.69 9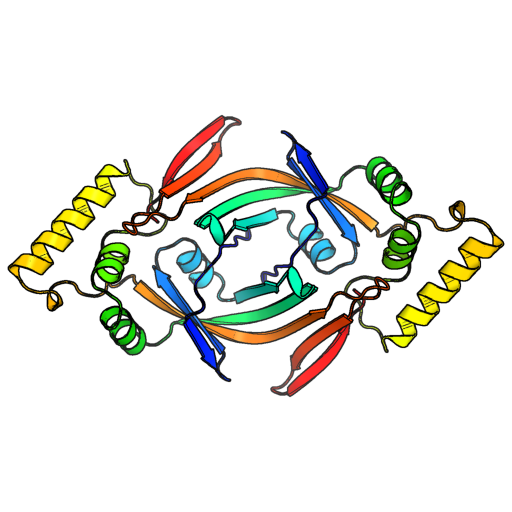0 PRO A C 1
ATOM 731 O O . PRO A 1 90 ? -18.094 18.312 12.727 1 97.69 90 PRO A O 1
ATOM 734 N N . SER A 1 91 ? -16.234 19.391 12.039 1 96.06 91 SER A N 1
ATOM 735 C CA . SER A 1 91 ? -16.781 19.719 10.727 1 96.06 91 SER A CA 1
ATOM 736 C C . SER A 1 91 ? -15.695 20.266 9.797 1 96.06 91 SER A C 1
ATOM 738 O O . SER A 1 91 ? -14.586 20.578 10.242 1 96.06 91 SER A O 1
ATOM 740 N N . ARG A 1 92 ? -16.062 20.297 8.578 1 95 92 ARG A N 1
ATOM 741 C CA . ARG A 1 92 ? -15.195 20.969 7.609 1 95 92 ARG A CA 1
ATOM 742 C C . ARG A 1 92 ? -14.992 22.422 7.973 1 95 92 ARG A C 1
ATOM 744 O O . ARG A 1 92 ? -13.898 22.969 7.801 1 95 92 ARG A O 1
ATOM 751 N N . GLN A 1 93 ? -16.109 23.062 8.414 1 96.19 93 GLN A N 1
ATOM 752 C CA . GLN A 1 93 ? -16.078 24.484 8.766 1 96.19 93 GLN A CA 1
ATOM 753 C C . GLN A 1 93 ? -15 24.766 9.812 1 96.19 93 GLN A C 1
ATOM 755 O O . GLN A 1 93 ? -14.383 25.828 9.797 1 96.19 93 GLN A O 1
ATOM 760 N N . PHE A 1 94 ? -14.781 23.859 10.648 1 97.75 94 PHE A N 1
ATOM 761 C CA . PHE A 1 94 ? -13.75 23.969 11.672 1 97.75 94 PHE A CA 1
ATOM 762 C C . PHE A 1 94 ? -12.391 24.25 11.039 1 97.75 94 PHE A C 1
ATOM 764 O O . PHE A 1 94 ? -11.672 25.156 11.484 1 97.75 94 PHE A O 1
ATOM 771 N N . LEU A 1 95 ? -12.039 23.578 9.961 1 96.75 95 LEU A N 1
ATOM 772 C CA . LEU A 1 95 ? -10.758 23.75 9.273 1 96.75 95 LEU A CA 1
ATOM 773 C C . LEU A 1 95 ? -10.758 25.031 8.445 1 96.75 95 LEU A C 1
ATOM 775 O O . LEU A 1 95 ? -9.727 25.719 8.352 1 96.75 95 LEU A O 1
ATOM 779 N N . ILE A 1 96 ? -11.875 25.328 7.883 1 95.94 96 ILE A N 1
ATOM 780 C CA . ILE A 1 96 ? -11.992 26.547 7.086 1 95.94 96 ILE A CA 1
ATOM 781 C C . ILE A 1 96 ? -11.727 27.766 7.965 1 95.94 96 ILE A C 1
ATOM 783 O O . ILE A 1 96 ? -11.023 28.688 7.559 1 95.94 96 ILE A O 1
ATOM 787 N N . ASP A 1 97 ? -12.312 27.734 9.141 1 97.5 97 ASP A N 1
ATOM 788 C CA . ASP A 1 97 ? -12.125 28.844 10.078 1 97.5 97 ASP A CA 1
ATOM 789 C C . ASP A 1 97 ? -10.664 28.969 10.492 1 97.5 97 ASP A C 1
ATOM 791 O O . ASP A 1 97 ? -10.133 30.078 10.57 1 97.5 97 ASP A O 1
ATOM 795 N N . LYS A 1 98 ? -10.047 27.891 10.773 1 97.25 98 LYS A N 1
ATOM 796 C CA . LYS A 1 98 ? -8.633 27.891 11.133 1 97.25 98 LYS A CA 1
ATOM 797 C C . LYS A 1 98 ? -7.777 28.438 9.984 1 97.25 98 LYS A C 1
ATOM 799 O O . LYS A 1 98 ? -6.863 29.234 10.211 1 97.25 98 LYS A O 1
ATOM 804 N N . ARG A 1 99 ? -8.047 28.016 8.828 1 96.75 99 ARG A N 1
ATOM 805 C CA . ARG A 1 99 ? -7.336 28.484 7.645 1 96.75 99 ARG A CA 1
ATOM 806 C C . ARG A 1 99 ? -7.484 30 7.492 1 96.75 99 ARG A C 1
ATOM 808 O O . ARG A 1 99 ? -6.5 30.703 7.273 1 96.75 99 ARG A O 1
ATOM 815 N N . LYS A 1 100 ? -8.711 30.453 7.605 1 96.88 100 LYS A N 1
ATOM 816 C CA . LYS A 1 100 ? -8.992 31.875 7.477 1 96.88 100 LYS A CA 1
ATOM 817 C C . LYS A 1 100 ? -8.203 32.688 8.5 1 96.88 100 LYS A C 1
ATOM 819 O O . LYS A 1 100 ? -7.652 33.75 8.18 1 96.88 100 LYS A O 1
ATOM 824 N N . ALA A 1 101 ? -8.211 32.219 9.688 1 98.12 101 ALA A N 1
ATOM 825 C CA . ALA A 1 101 ? -7.461 32.906 10.742 1 98.12 101 ALA A CA 1
ATOM 826 C C . ALA A 1 101 ? -5.984 33 10.383 1 98.12 101 ALA A C 1
ATOM 828 O O . ALA A 1 101 ? -5.355 34.031 10.625 1 98.12 101 ALA A O 1
ATOM 829 N N . LEU A 1 102 ? -5.445 31.984 9.844 1 97.69 102 LEU A N 1
ATOM 830 C CA . LEU A 1 102 ? -4.039 31.969 9.445 1 97.69 102 LEU A CA 1
ATOM 831 C C . LEU A 1 102 ? -3.812 32.875 8.25 1 97.69 102 LEU A C 1
ATOM 833 O O . LEU A 1 102 ? -2.775 33.562 8.164 1 97.69 102 LEU A O 1
ATOM 837 N N . GLU A 1 103 ? -4.742 32.875 7.352 1 97.25 103 GLU A N 1
ATOM 838 C CA . GLU A 1 103 ? -4.66 33.781 6.215 1 97.25 103 GLU A CA 1
ATOM 839 C C . GLU A 1 103 ? -4.66 35.25 6.672 1 97.25 103 GLU A C 1
ATOM 841 O O . GLU A 1 103 ? -3.891 36.062 6.16 1 97.25 103 GLU A O 1
ATOM 846 N N . GLU A 1 104 ? -5.512 35.531 7.559 1 98.25 104 GLU A N 1
ATOM 847 C CA . GLU A 1 104 ? -5.582 36.875 8.109 1 98.25 104 GLU A CA 1
ATOM 848 C C . GLU A 1 104 ? -4.289 37.25 8.82 1 98.25 104 GLU A C 1
ATOM 850 O O . GLU A 1 104 ? -3.818 38.406 8.711 1 98.25 104 GLU A O 1
ATOM 855 N N . LEU A 1 105 ? -3.777 36.312 9.562 1 98.19 105 LEU A N 1
ATOM 856 C CA . LEU A 1 105 ? -2.5 36.531 10.227 1 98.19 105 LEU A CA 1
ATOM 857 C C . LEU A 1 105 ? -1.409 36.844 9.211 1 98.19 105 LEU A C 1
ATOM 859 O O . LEU A 1 105 ? -0.638 37.781 9.398 1 98.19 105 LEU A O 1
ATOM 863 N N . ALA A 1 106 ? -1.312 36.125 8.156 1 97.88 106 ALA A N 1
ATOM 864 C CA . ALA A 1 106 ? -0.322 36.344 7.105 1 97.88 106 ALA A CA 1
ATOM 865 C C . ALA A 1 106 ? -0.497 37.719 6.465 1 97.88 106 ALA A C 1
ATOM 867 O O . ALA A 1 106 ? 0.485 38.375 6.145 1 97.88 106 ALA A O 1
ATOM 868 N N . ALA A 1 107 ? -1.718 38.125 6.23 1 97.75 107 ALA A N 1
ATOM 869 C CA . ALA A 1 107 ? -2.021 39.406 5.609 1 97.75 107 ALA A CA 1
ATOM 870 C C . ALA A 1 107 ? -1.584 40.562 6.504 1 97.75 107 ALA A C 1
ATOM 872 O O . ALA A 1 107 ? -1.075 41.562 6.016 1 97.75 107 ALA A O 1
ATOM 873 N N . LYS A 1 108 ? -1.771 40.406 7.746 1 98.25 108 LYS A N 1
ATOM 874 C CA . LYS A 1 108 ? -1.516 41.469 8.719 1 98.25 108 LYS A CA 1
ATOM 875 C C . LYS A 1 108 ? -0.03 41.562 9.055 1 98.25 108 LYS A C 1
ATOM 877 O O . LYS A 1 108 ? 0.522 42.656 9.148 1 98.25 108 LYS A O 1
ATOM 882 N N . GLU A 1 109 ? 0.58 40.406 9.258 1 98.31 109 GLU A N 1
ATOM 883 C CA . GLU A 1 109 ? 1.929 40.375 9.812 1 98.31 109 GLU A CA 1
ATOM 884 C C . GLU A 1 109 ? 2.943 39.906 8.789 1 98.31 109 GLU A C 1
ATOM 886 O O . GLU A 1 109 ? 4.141 39.812 9.07 1 98.31 109 GLU A O 1
ATOM 891 N N . GLY A 1 110 ? 2.486 39.5 7.621 1 97.62 110 GLY A N 1
ATOM 892 C CA . GLY A 1 110 ? 3.357 38.969 6.582 1 97.62 110 GLY A CA 1
ATOM 893 C C . GLY A 1 110 ? 3.408 37.438 6.57 1 97.62 110 GLY A C 1
ATOM 894 O O . GLY A 1 110 ? 3.059 36.812 7.559 1 97.62 110 GLY A O 1
ATOM 895 N N . GLU A 1 111 ? 3.863 36.875 5.465 1 96.88 111 GLU A N 1
ATOM 896 C CA . GLU A 1 111 ? 3.902 35.438 5.289 1 96.88 111 GLU A CA 1
ATOM 897 C C . GLU A 1 111 ? 4.824 34.781 6.312 1 96.88 111 GLU A C 1
ATOM 899 O O . GLU A 1 111 ? 4.629 33.625 6.676 1 96.88 111 GLU A O 1
ATOM 904 N N . GLY A 1 112 ? 5.871 35.531 6.711 1 96.19 112 GLY A N 1
ATOM 905 C CA . GLY A 1 112 ? 6.836 35 7.664 1 96.19 112 GLY A CA 1
ATOM 906 C C . GLY A 1 112 ? 6.23 34.688 9.016 1 96.19 112 GLY A C 1
ATOM 907 O O . GLY A 1 112 ? 6.824 33.938 9.805 1 96.19 112 GLY A O 1
ATOM 908 N N . ALA A 1 113 ? 5.059 35.156 9.312 1 97.56 113 ALA A N 1
ATOM 909 C CA . ALA A 1 113 ? 4.363 34.906 10.57 1 97.56 113 ALA A CA 1
ATOM 910 C C . ALA A 1 113 ? 3.846 33.469 10.617 1 97.56 113 ALA A C 1
ATOM 912 O O . ALA A 1 113 ? 3.559 32.938 11.695 1 97.56 113 ALA A O 1
ATOM 913 N N . ILE A 1 114 ? 3.658 32.875 9.484 1 98 114 ILE A N 1
ATOM 914 C CA . ILE A 1 114 ? 3.254 31.484 9.406 1 98 114 ILE A CA 1
ATOM 915 C C . ILE A 1 114 ? 4.484 30.578 9.523 1 98 114 ILE A C 1
ATOM 917 O O . ILE A 1 114 ? 5.258 30.453 8.57 1 98 114 ILE A O 1
ATOM 921 N N . THR A 1 115 ? 4.625 29.984 10.672 1 97.69 115 THR A N 1
ATOM 922 C CA . THR A 1 115 ? 5.812 29.188 10.93 1 97.69 115 THR A CA 1
ATOM 923 C C . THR A 1 115 ? 5.477 27.688 10.898 1 97.69 115 THR A C 1
ATOM 925 O O . THR A 1 115 ? 4.316 27.312 11.062 1 97.69 115 THR A O 1
ATOM 928 N N . LYS A 1 116 ? 6.461 26.875 10.664 1 97.94 116 LYS A N 1
ATOM 929 C CA . LYS A 1 116 ? 6.285 25.422 10.609 1 97.94 116 LYS A CA 1
ATOM 930 C C . LYS A 1 116 ? 5.738 24.891 11.93 1 97.94 116 LYS A C 1
ATOM 932 O O . LYS A 1 116 ? 6.273 25.188 13 1 97.94 116 LYS A O 1
ATOM 937 N N . PRO A 1 117 ? 4.754 24.062 11.875 1 97.5 117 PRO A N 1
ATOM 938 C CA . PRO A 1 117 ? 4.34 23.391 13.109 1 97.5 117 PRO A CA 1
ATOM 939 C C . PRO A 1 117 ? 5.414 22.453 13.656 1 97.5 117 PRO A C 1
ATOM 941 O O . PRO A 1 117 ? 6.137 21.812 12.891 1 97.5 117 PRO A O 1
ATOM 944 N N . GLU A 1 118 ? 5.469 22.328 14.992 1 96.44 118 GLU A N 1
ATOM 945 C CA . GLU A 1 118 ? 6.438 21.438 15.633 1 96.44 118 GLU A CA 1
ATOM 946 C C . GLU A 1 118 ? 6.203 19.984 15.234 1 96.44 118 GLU A C 1
ATOM 948 O O . GLU A 1 118 ? 7.152 19.203 15.148 1 96.44 118 GLU A O 1
ATOM 953 N N . SER A 1 119 ? 5.008 19.672 14.938 1 96.94 119 SER A N 1
ATOM 954 C CA . SER A 1 119 ? 4.633 18.281 14.672 1 96.94 119 SER A CA 1
ATOM 955 C C . SER A 1 119 ? 4.859 17.922 13.211 1 96.94 119 SER A C 1
ATOM 957 O O . SER A 1 119 ? 4.633 16.781 12.805 1 96.94 119 SER A O 1
ATOM 959 N N . TRP A 1 120 ? 5.266 18.859 12.461 1 97.94 120 TRP A N 1
ATOM 960 C CA . TRP A 1 120 ? 5.496 18.609 11.039 1 97.94 120 TRP A CA 1
ATOM 961 C C . TRP A 1 120 ? 6.977 18.391 10.758 1 97.94 120 TRP A C 1
ATOM 963 O O . TRP A 1 120 ? 7.832 19.078 11.312 1 97.94 120 TRP A O 1
ATOM 973 N N . GLY A 1 121 ? 7.348 17.391 9.891 1 98.19 121 GLY A N 1
ATOM 974 C CA . GLY A 1 121 ? 8.742 17.125 9.57 1 98.19 121 GLY A CA 1
ATOM 975 C C . GLY A 1 121 ? 8.922 16 8.562 1 98.19 121 GLY A C 1
ATOM 976 O O . GLY A 1 121 ? 7.945 15.539 7.965 1 98.19 121 GLY A O 1
ATOM 977 N N . GLY A 1 122 ? 10.234 15.641 8.344 1 98.25 122 GLY A N 1
ATOM 978 C CA . GLY A 1 122 ? 10.57 14.711 7.281 1 98.25 122 GLY A CA 1
ATOM 979 C C . GLY A 1 122 ? 11.016 13.352 7.789 1 98.25 122 GLY A C 1
ATOM 980 O O . GLY A 1 122 ? 11.523 13.242 8.906 1 98.25 122 GLY A O 1
ATOM 981 N N . TYR A 1 123 ? 10.797 12.398 6.973 1 98.75 123 TYR A N 1
ATOM 982 C CA . TYR A 1 123 ? 11.289 11.039 7.129 1 98.75 123 TYR A CA 1
ATOM 983 C C . TYR A 1 123 ? 12.102 10.609 5.914 1 98.75 123 TYR A C 1
ATOM 985 O O . TYR A 1 123 ? 11.945 11.172 4.824 1 98.75 123 TYR A O 1
ATOM 993 N N . ILE A 1 124 ? 12.961 9.703 6.176 1 98.81 124 ILE A N 1
ATOM 994 C CA . ILE A 1 124 ? 13.672 9.047 5.082 1 98.81 124 ILE A CA 1
ATOM 995 C C . ILE A 1 124 ? 13.617 7.535 5.266 1 98.81 124 ILE A C 1
ATOM 997 O O . ILE A 1 124 ? 13.875 7.027 6.359 1 98.81 124 ILE A O 1
ATOM 1001 N N . LEU A 1 125 ? 13.188 6.824 4.281 1 98.75 125 LEU A N 1
ATOM 1002 C CA . LEU A 1 125 ? 13.305 5.367 4.258 1 98.75 125 LEU A CA 1
ATOM 1003 C C . LEU A 1 125 ? 14.672 4.945 3.732 1 98.75 125 LEU A C 1
ATOM 1005 O O . LEU A 1 125 ? 15.039 5.277 2.602 1 98.75 125 LEU A O 1
ATOM 1009 N N . VAL A 1 126 ? 15.445 4.309 4.531 1 98.5 126 VAL A N 1
ATOM 1010 C CA . VAL A 1 126 ? 16.75 3.766 4.156 1 98.5 126 VAL A CA 1
ATOM 1011 C C . VAL A 1 126 ? 16.578 2.332 3.656 1 98.5 126 VAL A C 1
ATOM 1013 O O . VAL A 1 126 ? 16.328 1.418 4.445 1 98.5 126 VAL A O 1
ATOM 1016 N N . PRO A 1 127 ? 16.828 2.121 2.377 1 98.12 127 PRO A N 1
ATOM 1017 C CA . PRO A 1 127 ? 16.453 0.834 1.79 1 98.12 127 PRO A CA 1
ATOM 1018 C C . PRO A 1 127 ? 17.406 -0.291 2.152 1 98.12 127 PRO A C 1
ATOM 1020 O O . PRO A 1 127 ? 18.625 -0.07 2.221 1 98.12 127 PRO A O 1
ATOM 1023 N N . ASP A 1 128 ? 16.906 -1.465 2.424 1 98.25 128 ASP A N 1
ATOM 1024 C CA . ASP A 1 128 ? 17.703 -2.688 2.516 1 98.25 128 ASP A CA 1
ATOM 1025 C C . ASP A 1 128 ? 17.062 -3.816 1.708 1 98.25 128 ASP A C 1
ATOM 1027 O O . ASP A 1 128 ? 17.516 -4.961 1.775 1 98.25 128 ASP A O 1
ATOM 1031 N N . TYR A 1 129 ? 16.062 -3.463 0.977 1 98.19 129 TYR A N 1
ATOM 1032 C CA . TYR A 1 129 ? 15.352 -4.383 0.096 1 98.19 129 TYR A CA 1
ATOM 1033 C C . TYR A 1 129 ? 14.758 -3.645 -1.098 1 98.19 129 TYR A C 1
ATOM 1035 O O . TYR A 1 129 ? 14.164 -2.574 -0.942 1 98.19 129 TYR A O 1
ATOM 1043 N N . TYR A 1 130 ? 14.914 -4.188 -2.312 1 98.5 130 TYR A N 1
ATOM 1044 C CA . TYR A 1 130 ? 14.242 -3.775 -3.537 1 98.5 130 TYR A CA 1
ATOM 1045 C C . TYR A 1 130 ? 13.641 -4.977 -4.258 1 98.5 130 TYR A C 1
ATOM 1047 O O . TYR A 1 130 ? 14.242 -6.051 -4.301 1 98.5 130 TYR A O 1
ATOM 1055 N N . GLU A 1 131 ? 12.516 -4.766 -4.766 1 98.81 131 GLU A N 1
ATOM 1056 C CA . GLU A 1 131 ? 11.945 -5.738 -5.691 1 98.81 131 GLU A CA 1
ATOM 1057 C C . GLU A 1 131 ? 11.414 -5.059 -6.953 1 98.81 131 GLU A C 1
ATOM 1059 O O . GLU A 1 131 ? 10.664 -4.086 -6.867 1 98.81 131 GLU A O 1
ATOM 1064 N N . PHE A 1 132 ? 11.852 -5.555 -8.078 1 98.56 132 PHE A N 1
ATOM 1065 C CA . PHE A 1 132 ? 11.422 -5.074 -9.383 1 98.56 132 PHE A CA 1
ATOM 1066 C C . PHE A 1 132 ? 10.539 -6.109 -10.078 1 98.56 132 PHE A C 1
ATOM 1068 O O . PHE A 1 132 ? 10.961 -7.25 -10.289 1 98.56 132 PHE A O 1
ATOM 1075 N N . TRP A 1 133 ? 9.344 -5.754 -10.383 1 98.19 133 TRP A N 1
ATOM 1076 C CA . TRP A 1 133 ? 8.414 -6.609 -11.109 1 98.19 133 TRP A CA 1
ATOM 1077 C C . TRP A 1 133 ? 8.078 -6.012 -12.469 1 98.19 133 TRP A C 1
ATOM 1079 O O . TRP A 1 133 ? 7.766 -4.824 -12.578 1 98.19 133 TRP A O 1
ATOM 1089 N N . GLN A 1 134 ? 8.18 -6.789 -13.5 1 97.44 134 GLN A N 1
ATOM 1090 C CA . GLN A 1 134 ? 7.855 -6.391 -14.867 1 97.44 134 GLN A CA 1
ATOM 1091 C C . GLN A 1 134 ? 6.906 -7.391 -15.523 1 97.44 134 GLN A C 1
ATOM 1093 O O . GLN A 1 134 ? 7.266 -8.547 -15.734 1 97.44 134 GLN A O 1
ATOM 1098 N N . GLY A 1 135 ? 5.699 -6.898 -15.812 1 94.38 135 GLY A N 1
ATOM 1099 C CA . GLY A 1 135 ? 4.746 -7.734 -16.531 1 94.38 135 GLY A CA 1
ATOM 1100 C C . GLY A 1 135 ? 5.195 -8.078 -17.938 1 94.38 135 GLY A C 1
ATOM 1101 O O . GLY A 1 135 ? 5.754 -7.238 -18.641 1 94.38 135 GLY A O 1
ATOM 1102 N N . GLN A 1 136 ? 4.977 -9.336 -18.234 1 89.19 136 GLN A N 1
ATOM 1103 C CA . GLN A 1 136 ? 5.312 -9.82 -19.578 1 89.19 136 GLN A CA 1
ATOM 1104 C C . GLN A 1 136 ? 4.078 -10.344 -20.297 1 89.19 136 GLN A C 1
ATOM 1106 O O . GLN A 1 136 ? 3.107 -10.758 -19.656 1 89.19 136 GLN A O 1
ATOM 1111 N N . SER A 1 137 ? 4.141 -10.367 -21.578 1 85.31 137 SER A N 1
ATOM 1112 C CA . SER A 1 137 ? 3.008 -10.781 -22.406 1 85.31 137 SER A CA 1
ATOM 1113 C C . SER A 1 137 ? 2.777 -12.289 -22.297 1 85.31 137 SER A C 1
ATOM 1115 O O . SER A 1 137 ? 1.664 -12.766 -22.531 1 85.31 137 SER A O 1
ATOM 1117 N N . ASP A 1 138 ? 3.799 -13.055 -21.984 1 79.94 138 ASP A N 1
ATOM 1118 C CA . ASP A 1 138 ? 3.674 -14.508 -21.922 1 79.94 138 ASP A CA 1
ATOM 1119 C C . ASP A 1 138 ? 3.275 -14.961 -20.516 1 79.94 138 ASP A C 1
ATOM 1121 O O . ASP A 1 138 ? 3.299 -16.156 -20.219 1 79.94 138 ASP A O 1
ATOM 1125 N N . ARG A 1 139 ? 3.08 -14.086 -19.531 1 80.19 139 ARG A N 1
ATOM 1126 C CA . ARG A 1 139 ? 2.598 -14.281 -18.172 1 80.19 139 ARG A CA 1
ATOM 1127 C C . ARG A 1 139 ? 3.701 -14.836 -17.281 1 80.19 139 ARG A C 1
ATOM 1129 O O . ARG A 1 139 ? 3.457 -15.164 -16.109 1 80.19 139 ARG A O 1
ATOM 1136 N N . VAL A 1 140 ? 4.863 -14.961 -17.859 1 87 140 VAL A N 1
ATOM 1137 C CA . VAL A 1 140 ? 6.055 -15.242 -17.047 1 87 140 VAL A CA 1
ATOM 1138 C C . VAL A 1 140 ? 6.75 -13.93 -16.688 1 87 140 VAL A C 1
ATOM 1140 O O . VAL A 1 140 ? 7.762 -13.57 -17.281 1 87 140 VAL A O 1
ATOM 1143 N N . HIS A 1 141 ? 6.203 -13.32 -15.734 1 93.94 141 HIS A N 1
ATOM 1144 C CA . HIS A 1 141 ? 6.648 -11.984 -15.344 1 93.94 141 HIS A CA 1
ATOM 1145 C C . HIS A 1 141 ? 8.031 -12.031 -14.703 1 93.94 141 HIS A C 1
ATOM 1147 O O . HIS A 1 141 ? 8.445 -13.07 -14.172 1 93.94 141 HIS A O 1
ATOM 1153 N N . ASP A 1 142 ? 8.75 -11.023 -14.844 1 96.5 142 ASP A N 1
ATOM 1154 C CA . ASP A 1 142 ? 10.039 -10.906 -14.172 1 96.5 142 ASP A CA 1
ATOM 1155 C C . ASP A 1 142 ? 9.883 -10.344 -12.758 1 96.5 142 ASP A C 1
ATOM 1157 O O . ASP A 1 142 ? 9.086 -9.43 -12.539 1 96.5 142 ASP A O 1
ATOM 1161 N N . ARG A 1 143 ? 10.539 -10.938 -11.867 1 97.94 143 ARG A N 1
ATOM 1162 C CA . ARG A 1 143 ? 10.617 -10.469 -10.492 1 97.94 143 ARG A CA 1
ATOM 1163 C C . ARG A 1 143 ? 12.039 -10.57 -9.953 1 97.94 143 ARG A C 1
ATOM 1165 O O . ARG A 1 143 ? 12.562 -11.68 -9.781 1 97.94 143 ARG A O 1
ATOM 1172 N N . LEU A 1 144 ? 12.648 -9.453 -9.719 1 98.56 144 LEU A N 1
ATOM 1173 C CA . LEU A 1 144 ? 14.016 -9.391 -9.234 1 98.56 144 LEU A CA 1
ATOM 1174 C C . LEU A 1 144 ? 14.078 -8.766 -7.844 1 98.56 144 LEU A C 1
ATOM 1176 O O . LEU A 1 144 ? 13.547 -7.668 -7.633 1 98.56 144 LEU A O 1
ATOM 1180 N N . GLU A 1 145 ? 14.68 -9.445 -6.992 1 98.44 145 GLU A N 1
ATOM 1181 C CA . GLU A 1 145 ? 14.836 -8.992 -5.613 1 98.44 145 GLU A CA 1
ATOM 1182 C C . GLU A 1 145 ? 16.281 -8.641 -5.305 1 98.44 145 GLU A C 1
ATOM 1184 O O . GLU A 1 145 ? 17.203 -9.359 -5.707 1 98.44 145 GLU A O 1
ATOM 1189 N N . PHE A 1 146 ? 16.516 -7.539 -4.695 1 98.38 146 PHE A N 1
ATOM 1190 C CA . PHE A 1 146 ? 17.797 -7.121 -4.148 1 98.38 146 PHE A CA 1
ATOM 1191 C C . PHE A 1 146 ? 17.719 -6.984 -2.633 1 98.38 146 PHE A C 1
ATOM 1193 O O . PHE A 1 146 ? 16.859 -6.277 -2.109 1 98.38 146 PHE A O 1
ATOM 1200 N N . ARG A 1 147 ? 18.562 -7.68 -1.969 1 97.75 147 ARG A N 1
ATOM 1201 C CA . ARG A 1 147 ? 18.672 -7.582 -0.516 1 97.75 147 ARG A CA 1
ATOM 1202 C C . ARG A 1 147 ? 20.078 -7.164 -0.093 1 97.75 147 ARG A C 1
ATOM 1204 O O . ARG A 1 147 ? 21.062 -7.617 -0.675 1 97.75 147 ARG A O 1
ATOM 1211 N N . LYS A 1 148 ? 20.078 -6.344 0.856 1 95.69 148 LYS A N 1
ATOM 1212 C CA . LYS A 1 148 ? 21.359 -5.91 1.414 1 95.69 148 LYS A CA 1
ATOM 1213 C C . LYS A 1 148 ? 21.844 -6.871 2.498 1 95.69 148 LYS A C 1
ATOM 1215 O O . LYS A 1 148 ? 21.109 -7.152 3.451 1 95.69 148 LYS A O 1
ATOM 1220 N N . SER A 1 149 ? 22.859 -7.504 2.246 1 90.06 149 SER A N 1
ATOM 1221 C CA . SER A 1 149 ? 23.547 -8.375 3.195 1 90.06 149 SER A CA 1
ATOM 1222 C C . SER A 1 149 ? 25 -7.941 3.387 1 90.06 149 SER A C 1
ATOM 1224 O O . SER A 1 149 ? 25.766 -7.863 2.424 1 90.06 149 SER A O 1
ATOM 1226 N N . ASP A 1 150 ? 25.391 -7.707 4.688 1 90.81 150 ASP A N 1
ATOM 1227 C CA . ASP A 1 150 ? 26.734 -7.262 5.016 1 90.81 150 ASP A CA 1
ATOM 1228 C C . ASP A 1 150 ? 27.172 -6.117 4.105 1 90.81 150 ASP A C 1
ATOM 1230 O O . ASP A 1 150 ? 28.234 -6.18 3.486 1 90.81 150 ASP A O 1
ATOM 1234 N N . ASP A 1 151 ? 26.375 -5.199 3.803 1 87.88 151 ASP A N 1
ATOM 1235 C CA . ASP A 1 151 ? 26.609 -3.963 3.064 1 87.88 151 ASP A CA 1
ATOM 1236 C C . ASP A 1 151 ? 26.75 -4.234 1.568 1 87.88 151 ASP A C 1
ATOM 1238 O O . ASP A 1 151 ? 27.297 -3.412 0.833 1 87.88 151 ASP A O 1
ATOM 1242 N N . LYS A 1 152 ? 26.453 -5.48 1.17 1 95.75 152 LYS A N 1
ATOM 1243 C CA . LYS A 1 152 ? 26.438 -5.824 -0.249 1 95.75 152 LYS A CA 1
ATOM 1244 C C . LYS A 1 152 ? 25.016 -6.211 -0.691 1 95.75 152 LYS A C 1
ATOM 1246 O O . LYS A 1 152 ? 24.281 -6.852 0.059 1 95.75 152 LYS A O 1
ATOM 1251 N N . TRP A 1 153 ? 24.703 -5.742 -1.88 1 97.19 153 TRP A N 1
ATOM 1252 C CA . TRP A 1 153 ? 23.422 -6.105 -2.463 1 97.19 153 TRP A CA 1
ATOM 1253 C C . TRP A 1 153 ? 23.5 -7.453 -3.174 1 97.19 153 TRP A C 1
ATOM 1255 O O . TRP A 1 153 ? 24.422 -7.688 -3.963 1 97.19 153 TRP A O 1
ATOM 1265 N N . VAL A 1 154 ? 22.656 -8.305 -2.844 1 97.31 154 VAL A N 1
ATOM 1266 C CA . VAL A 1 154 ? 22.547 -9.609 -3.492 1 97.31 154 VAL A CA 1
ATOM 1267 C C . VAL A 1 154 ? 21.25 -9.672 -4.316 1 97.31 154 VAL A C 1
ATOM 1269 O O . VAL A 1 154 ? 20.172 -9.336 -3.82 1 97.31 154 VAL A O 1
ATOM 1272 N N . MET A 1 155 ? 21.438 -10.102 -5.512 1 97.56 155 MET A N 1
ATOM 1273 C CA . MET A 1 155 ? 20.297 -10.172 -6.418 1 97.56 155 MET A CA 1
ATOM 1274 C C . MET A 1 155 ? 19.797 -11.609 -6.551 1 97.56 155 MET A C 1
ATOM 1276 O O . MET A 1 155 ? 20.594 -12.539 -6.66 1 97.56 155 MET A O 1
ATOM 1280 N N . GLN A 1 156 ? 18.516 -11.781 -6.492 1 98.06 156 GLN A N 1
ATOM 1281 C CA . GLN A 1 156 ? 17.875 -13.062 -6.754 1 98.06 156 GLN A CA 1
ATOM 1282 C C . GLN A 1 156 ? 16.656 -12.891 -7.652 1 98.06 156 GLN A C 1
ATOM 1284 O O . GLN A 1 156 ? 16 -11.836 -7.629 1 98.06 156 GLN A O 1
ATOM 1289 N N . ARG A 1 157 ? 16.422 -13.898 -8.43 1 98.19 157 ARG A N 1
ATOM 1290 C CA . ARG A 1 157 ? 15.188 -13.93 -9.219 1 98.19 157 ARG A CA 1
ATOM 1291 C C . ARG A 1 157 ? 14.102 -14.734 -8.516 1 98.19 157 ARG A C 1
ATOM 1293 O O . ARG A 1 157 ? 14.352 -15.836 -8.023 1 98.19 157 ARG A O 1
ATOM 1300 N N . LEU A 1 158 ? 12.977 -14.148 -8.461 1 98.31 158 LEU A N 1
ATOM 1301 C CA . LEU A 1 158 ? 11.852 -14.805 -7.809 1 98.31 158 LEU A CA 1
ATOM 1302 C C . LEU A 1 158 ? 10.812 -15.266 -8.836 1 98.31 158 LEU A C 1
ATOM 1304 O O . LEU A 1 158 ? 10.633 -14.609 -9.867 1 98.31 158 LEU A O 1
ATOM 1308 N N . SER A 1 159 ? 10.203 -16.391 -8.492 1 97.44 159 SER A N 1
ATOM 1309 C CA . SER A 1 159 ? 9.023 -16.766 -9.258 1 97.44 159 SER A CA 1
ATOM 1310 C C . SER A 1 159 ? 7.902 -15.742 -9.078 1 97.44 159 SER A C 1
ATOM 1312 O O . SER A 1 159 ? 7.609 -15.32 -7.961 1 97.44 159 SER A O 1
ATOM 1314 N N . PRO A 1 160 ? 7.309 -15.398 -10.188 1 94.5 160 PRO A N 1
ATOM 1315 C CA . PRO A 1 160 ? 6.266 -14.367 -10.102 1 94.5 160 PRO A CA 1
ATOM 1316 C C . PRO A 1 160 ? 4.949 -14.914 -9.547 1 94.5 160 PRO A C 1
ATOM 1318 O O . PRO A 1 160 ? 4.707 -16.125 -9.594 1 94.5 160 PRO A O 1
ATOM 1321 N N . MET B 1 1 ? 7.266 -6.781 13.336 1 80.56 1 MET B N 1
ATOM 1322 C CA . MET B 1 1 ? 7.043 -7.316 12 1 80.56 1 MET B CA 1
ATOM 1323 C C . MET B 1 1 ? 7.207 -6.23 10.945 1 80.56 1 MET B C 1
ATOM 1325 O O . MET B 1 1 ? 6.895 -5.062 11.188 1 80.56 1 MET B O 1
ATOM 1329 N N . ARG B 1 2 ? 7.762 -6.602 9.742 1 92.75 2 ARG B N 1
ATOM 1330 C CA . ARG B 1 2 ? 7.98 -5.637 8.664 1 92.75 2 ARG B CA 1
ATOM 1331 C C . ARG B 1 2 ? 6.809 -5.625 7.695 1 92.75 2 ARG B C 1
ATOM 1333 O O . ARG B 1 2 ? 6.387 -6.676 7.207 1 92.75 2 ARG B O 1
ATOM 1340 N N . PRO B 1 3 ? 6.336 -4.445 7.434 1 95.44 3 PRO B N 1
ATOM 1341 C CA . PRO B 1 3 ? 5.219 -4.379 6.488 1 95.44 3 PRO B CA 1
ATOM 1342 C C . PRO B 1 3 ? 5.652 -4.613 5.043 1 95.44 3 PRO B C 1
ATOM 1344 O O . PRO B 1 3 ? 6.801 -4.336 4.691 1 95.44 3 PRO B O 1
ATOM 1347 N N . SER B 1 4 ? 4.828 -5.152 4.289 1 97.38 4 SER B N 1
ATOM 1348 C CA . SER B 1 4 ? 5 -5.277 2.846 1 97.38 4 SER B CA 1
ATOM 1349 C C . SER B 1 4 ? 3.732 -4.883 2.098 1 97.38 4 SER B C 1
ATOM 1351 O O . SER B 1 4 ? 2.645 -4.871 2.676 1 97.38 4 SER B O 1
ATOM 1353 N N . SER B 1 5 ? 3.861 -4.488 0.877 1 97.81 5 SER B N 1
ATOM 1354 C CA . SER B 1 5 ? 2.76 -4.039 0.034 1 97.81 5 SER B CA 1
ATOM 1355 C C . SER B 1 5 ? 2.965 -4.461 -1.417 1 97.81 5 SER B C 1
ATOM 1357 O O . SER B 1 5 ? 4.102 -4.562 -1.886 1 97.81 5 SER B O 1
ATOM 1359 N N . ARG B 1 6 ? 1.972 -4.73 -2.053 1 97.62 6 ARG B N 1
ATOM 1360 C CA . ARG B 1 6 ? 2.008 -5.047 -3.479 1 97.62 6 ARG B CA 1
ATOM 1361 C C . ARG B 1 6 ? 0.649 -4.801 -4.129 1 97.62 6 ARG B C 1
ATOM 1363 O O . ARG B 1 6 ? -0.374 -4.758 -3.441 1 97.62 6 ARG B O 1
ATOM 1370 N N . VAL B 1 7 ? 0.694 -4.668 -5.445 1 97.19 7 VAL B N 1
ATOM 1371 C CA . VAL B 1 7 ? -0.536 -4.559 -6.219 1 97.19 7 VAL B CA 1
ATOM 1372 C C . VAL B 1 7 ? -1.134 -5.945 -6.445 1 97.19 7 VAL B C 1
ATOM 1374 O O . VAL B 1 7 ? -0.41 -6.898 -6.734 1 97.19 7 VAL B O 1
ATOM 1377 N N . VAL B 1 8 ? -2.379 -6.062 -6.207 1 96.81 8 VAL B N 1
ATOM 1378 C CA . VAL B 1 8 ? -3.098 -7.305 -6.469 1 96.81 8 VAL B CA 1
ATOM 1379 C C . VAL B 1 8 ? -4.34 -7.02 -7.309 1 96.81 8 VAL B C 1
ATOM 1381 O O . VAL B 1 8 ? -4.824 -5.883 -7.348 1 96.81 8 VAL B O 1
ATOM 1384 N N . LEU B 1 9 ? -4.832 -7.992 -7.996 1 95.56 9 LEU B N 1
ATOM 1385 C CA . LEU B 1 9 ? -6.086 -7.883 -8.734 1 95.56 9 LEU B CA 1
ATOM 1386 C C . LEU B 1 9 ? -7.281 -8.07 -7.805 1 95.56 9 LEU B C 1
ATOM 1388 O O . LEU B 1 9 ? -7.414 -9.117 -7.168 1 95.56 9 LEU B O 1
ATOM 1392 N N . LEU B 1 10 ? -8.07 -7.035 -7.715 1 98 10 LEU B N 1
ATOM 1393 C CA . LEU B 1 10 ? -9.352 -7.195 -7.023 1 98 10 LEU B CA 1
ATOM 1394 C C . LEU B 1 10 ? -10.336 -7.977 -7.879 1 98 10 LEU B C 1
ATOM 1396 O O . LEU B 1 10 ? -10.797 -7.484 -8.914 1 98 10 LEU B O 1
ATOM 1400 N N . LYS B 1 11 ? -10.672 -9.117 -7.418 1 97.38 11 LYS B N 1
ATOM 1401 C CA . LYS B 1 11 ? -11.523 -9.984 -8.234 1 97.38 11 LYS B CA 1
ATOM 1402 C C . LYS B 1 11 ? -12.992 -9.602 -8.102 1 97.38 11 LYS B C 1
ATOM 1404 O O . LYS B 1 11 ? -13.727 -9.578 -9.086 1 97.38 11 LYS B O 1
ATOM 1409 N N . SER B 1 12 ? -13.406 -9.398 -6.871 1 96.94 12 SER B N 1
ATOM 1410 C CA . SER B 1 12 ? -14.805 -9.062 -6.633 1 96.94 12 SER B CA 1
ATOM 1411 C C . SER B 1 12 ? -14.977 -8.312 -5.316 1 96.94 12 SER B C 1
ATOM 1413 O O . SER B 1 12 ? -14.062 -8.281 -4.488 1 96.94 12 SER B O 1
ATOM 1415 N N . TYR B 1 13 ? -16.094 -7.691 -5.191 1 97.62 13 TYR B N 1
ATOM 1416 C CA . TYR B 1 13 ? -16.516 -7.074 -3.934 1 97.62 13 TYR B CA 1
ATOM 1417 C C . TYR B 1 13 ? -18 -7.258 -3.697 1 97.62 13 TYR B C 1
ATOM 1419 O O . TYR B 1 13 ? -18.766 -7.418 -4.648 1 97.62 13 TYR B O 1
ATOM 1427 N N . SER B 1 14 ? -18.391 -7.336 -2.445 1 96.38 14 SER B N 1
ATOM 1428 C CA . SER B 1 14 ? -19.766 -7.406 -1.982 1 96.38 14 SER B CA 1
ATOM 1429 C C . SER B 1 14 ? -19.906 -6.848 -0.57 1 96.38 14 SER B C 1
ATOM 1431 O O . SER B 1 14 ? -18.984 -6.234 -0.045 1 96.38 14 SER B O 1
ATOM 1433 N N . SER B 1 15 ? -21.062 -6.996 0.003 1 94.88 15 SER B N 1
ATOM 1434 C CA . SER B 1 15 ? -21.266 -6.566 1.384 1 94.88 15 SER B CA 1
ATOM 1435 C C . SER B 1 15 ? -20.406 -7.379 2.344 1 94.88 15 SER B C 1
ATOM 1437 O O . SER B 1 15 ? -20.172 -6.961 3.48 1 94.88 15 SER B O 1
ATOM 1439 N N . GLU B 1 16 ? -19.953 -8.531 1.802 1 95.88 16 GLU B N 1
ATOM 1440 C CA . GLU B 1 16 ? -19.156 -9.406 2.656 1 95.88 16 GLU B CA 1
ATOM 1441 C C . GLU B 1 16 ? -17.688 -8.969 2.684 1 95.88 16 GLU B C 1
ATOM 1443 O O . GLU B 1 16 ? -16.953 -9.32 3.607 1 95.88 16 GLU B O 1
ATOM 1448 N N . GLY B 1 17 ? -17.297 -8.352 1.536 1 98.19 17 GLY B N 1
ATOM 1449 C CA . GLY B 1 17 ? -15.922 -7.898 1.541 1 98.19 17 GLY B CA 1
ATOM 1450 C C . GLY B 1 17 ? -15.305 -7.844 0.155 1 98.19 17 GLY B C 1
ATOM 1451 O O . GLY B 1 17 ? -16.016 -7.688 -0.839 1 98.19 17 GLY B O 1
ATOM 1452 N N . PHE B 1 18 ? -13.992 -7.809 0.081 1 98.75 18 PHE B N 1
ATOM 1453 C CA . PHE B 1 18 ? -13.203 -7.648 -1.133 1 98.75 18 PHE B CA 1
ATOM 1454 C C . PHE B 1 18 ? -12.328 -8.875 -1.376 1 98.75 18 PHE B C 1
ATOM 1456 O O . PHE B 1 18 ? -11.523 -9.25 -0.523 1 98.75 18 PHE B O 1
ATOM 1463 N N . SER B 1 19 ? -12.43 -9.508 -2.535 1 98.44 19 SER B N 1
ATOM 1464 C CA . SER B 1 19 ? -11.766 -10.797 -2.723 1 98.44 19 SER B CA 1
ATOM 1465 C C . SER B 1 19 ? -10.641 -10.688 -3.744 1 98.44 19 SER B C 1
ATOM 1467 O O . SER B 1 19 ? -10.711 -9.891 -4.68 1 98.44 19 SER B O 1
ATOM 1469 N N . PHE B 1 20 ? -9.664 -11.477 -3.502 1 98.5 20 PHE B N 1
ATOM 1470 C CA . PHE B 1 20 ? -8.547 -11.641 -4.43 1 98.5 20 PHE B CA 1
ATOM 1471 C C . PHE B 1 20 ? -7.996 -13.055 -4.371 1 98.5 20 PHE B C 1
ATOM 1473 O O . PHE B 1 20 ? -8.242 -13.789 -3.408 1 98.5 20 PHE B O 1
ATOM 1480 N N . TYR B 1 21 ? -7.324 -13.469 -5.402 1 98.12 21 TYR B N 1
ATOM 1481 C CA . TYR B 1 21 ? -6.754 -14.805 -5.504 1 98.12 21 TYR B CA 1
ATOM 1482 C C . TYR B 1 21 ? -5.242 -14.742 -5.672 1 98.12 21 TYR B C 1
ATOM 1484 O O . TYR B 1 21 ? -4.715 -13.805 -6.277 1 98.12 21 TYR B O 1
ATOM 1492 N N . THR B 1 22 ? -4.609 -15.695 -5.098 1 97.5 22 THR B N 1
ATOM 1493 C CA . THR B 1 22 ? -3.15 -15.703 -5.086 1 97.5 22 THR B CA 1
ATOM 1494 C C . THR B 1 22 ? -2.623 -17.078 -4.68 1 97.5 22 THR B C 1
ATOM 1496 O O . THR B 1 22 ? -3.391 -18.031 -4.566 1 97.5 22 THR B O 1
ATOM 1499 N N . ASN B 1 23 ? -1.274 -17.172 -4.617 1 97.56 23 ASN B N 1
ATOM 1500 C CA . ASN B 1 23 ? -0.596 -18.359 -4.098 1 97.56 23 ASN B CA 1
ATOM 1501 C C . ASN B 1 23 ? -0.45 -18.297 -2.58 1 97.56 23 ASN B C 1
ATOM 1503 O O . ASN B 1 23 ? 0.136 -17.359 -2.045 1 97.56 23 ASN B O 1
ATOM 1507 N N . TYR B 1 24 ? -0.949 -19.312 -1.862 1 98.06 24 TYR B N 1
ATOM 1508 C CA . TYR B 1 24 ? -0.929 -19.344 -0.404 1 98.06 24 TYR B CA 1
ATOM 1509 C C . TYR B 1 24 ? 0.501 -19.391 0.121 1 98.06 24 TYR B C 1
ATOM 1511 O O . TYR B 1 24 ? 0.766 -18.984 1.256 1 98.06 24 TYR B O 1
ATOM 1519 N N . ASN B 1 25 ? 1.377 -19.844 -0.7 1 97.56 25 ASN B N 1
ATOM 1520 C CA . ASN B 1 25 ? 2.766 -19.984 -0.278 1 97.56 25 ASN B CA 1
ATOM 1521 C C . ASN B 1 25 ? 3.588 -18.75 -0.596 1 97.56 25 ASN B C 1
ATOM 1523 O O . ASN B 1 25 ? 4.773 -18.672 -0.266 1 97.56 25 ASN B O 1
ATOM 1527 N N . SER B 1 26 ? 3.002 -17.781 -1.27 1 97.69 26 SER B N 1
ATOM 1528 C CA . SER B 1 26 ? 3.688 -16.516 -1.541 1 97.69 26 SER B CA 1
ATOM 1529 C C . SER B 1 26 ? 4.051 -15.797 -0.248 1 97.69 26 SER B C 1
ATOM 1531 O O . SER B 1 26 ? 3.621 -16.203 0.835 1 97.69 26 SER B O 1
ATOM 1533 N N . ARG B 1 27 ? 4.77 -14.773 -0.32 1 97.19 27 ARG B N 1
ATOM 1534 C CA . ARG B 1 27 ? 5.082 -13.953 0.847 1 97.19 27 ARG B CA 1
ATOM 1535 C C . ARG B 1 27 ? 3.809 -13.43 1.504 1 97.19 27 ARG B C 1
ATOM 1537 O O . ARG B 1 27 ? 3.66 -13.508 2.727 1 97.19 27 ARG B O 1
ATOM 1544 N N . LYS B 1 28 ? 2.969 -12.836 0.572 1 97.56 28 LYS B N 1
ATOM 1545 C CA . LYS B 1 28 ? 1.755 -12.273 1.157 1 97.56 28 LYS B CA 1
ATOM 1546 C C . LYS B 1 28 ? 0.901 -13.359 1.802 1 97.56 28 LYS B C 1
ATOM 1548 O O . LYS B 1 28 ? 0.302 -13.141 2.857 1 97.56 28 LYS B O 1
ATOM 1553 N N . GLY B 1 29 ? 0.847 -14.508 1.179 1 97.75 29 GLY B N 1
ATOM 1554 C CA . GLY B 1 29 ? 0.123 -15.617 1.787 1 97.75 29 GLY B CA 1
ATOM 1555 C C . GLY B 1 29 ? 0.657 -16 3.154 1 97.75 29 GLY B C 1
ATOM 1556 O O . GLY B 1 29 ? -0.111 -16.156 4.105 1 97.75 29 GLY B O 1
ATOM 1557 N N . LYS B 1 30 ? 1.921 -16.172 3.283 1 97.5 30 LYS B N 1
ATOM 1558 C CA . LYS B 1 30 ? 2.557 -16.531 4.547 1 97.5 30 LYS B CA 1
ATOM 1559 C C . LYS B 1 30 ? 2.352 -15.445 5.598 1 97.5 30 LYS B C 1
ATOM 1561 O O . LYS B 1 30 ? 2.129 -15.742 6.77 1 97.5 30 LYS B O 1
ATOM 1566 N N . GLU B 1 31 ? 2.482 -14.203 5.215 1 97.31 31 GLU B N 1
ATOM 1567 C CA . GLU B 1 31 ? 2.256 -13.086 6.133 1 97.31 31 GLU B CA 1
ATOM 1568 C C . GLU B 1 31 ? 0.83 -13.102 6.676 1 97.31 31 GLU B C 1
ATOM 1570 O O . GLU B 1 31 ? 0.611 -12.867 7.867 1 97.31 31 GLU B O 1
ATOM 1575 N N . LEU B 1 32 ? -0.132 -13.359 5.793 1 97.62 32 LEU B N 1
ATOM 1576 C CA . LEU B 1 32 ? -1.536 -13.383 6.191 1 97.62 32 LEU B CA 1
ATOM 1577 C C . LEU B 1 32 ? -1.815 -14.555 7.125 1 97.62 32 LEU B C 1
ATOM 1579 O O . LEU B 1 32 ? -2.68 -14.469 8 1 97.62 32 LEU B O 1
ATOM 1583 N N . ASP B 1 33 ? -1.063 -15.625 6.941 1 96.81 33 ASP B N 1
ATOM 1584 C CA . ASP B 1 33 ? -1.186 -16.766 7.844 1 96.81 33 ASP B CA 1
ATOM 1585 C C . ASP B 1 33 ? -0.755 -16.391 9.258 1 96.81 33 ASP B C 1
ATOM 1587 O O . ASP B 1 33 ? -1.339 -16.859 10.242 1 96.81 33 ASP B O 1
ATOM 1591 N N . GLY B 1 34 ? 0.219 -15.547 9.383 1 96.19 34 GLY B N 1
ATOM 1592 C CA . GLY B 1 34 ? 0.742 -15.133 10.672 1 96.19 34 GLY B CA 1
ATOM 1593 C C . GLY B 1 34 ? -0.029 -13.977 11.281 1 96.19 34 GLY B C 1
ATOM 1594 O O . GLY B 1 34 ? -0.089 -13.836 12.5 1 96.19 34 GLY B O 1
ATOM 1595 N N . ASN B 1 35 ? -0.532 -13.086 10.484 1 96.88 35 ASN B N 1
ATOM 1596 C CA . ASN B 1 35 ? -1.317 -11.906 10.844 1 96.88 35 ASN B CA 1
ATOM 1597 C C . ASN B 1 35 ? -2.436 -11.648 9.836 1 96.88 35 ASN B C 1
ATOM 1599 O O . ASN B 1 35 ? -2.203 -11.055 8.789 1 96.88 35 ASN B O 1
ATOM 1603 N N . PRO B 1 36 ? -3.637 -12.031 10.172 1 97.88 36 PRO B N 1
ATOM 1604 C CA . PRO B 1 36 ? -4.711 -12.055 9.18 1 97.88 36 PRO B CA 1
ATOM 1605 C C . PRO B 1 36 ? -5.359 -10.688 8.969 1 97.88 36 PRO B C 1
ATOM 1607 O O . PRO B 1 36 ? -6.578 -10.602 8.82 1 97.88 36 PRO B O 1
ATOM 1610 N N . PHE B 1 37 ? -4.652 -9.594 9.102 1 98.25 37 PHE B N 1
ATOM 1611 C CA . PHE B 1 37 ? -5.16 -8.25 8.859 1 98.25 37 PHE B CA 1
ATOM 1612 C C . PHE B 1 37 ? -4.438 -7.598 7.684 1 98.25 37 PHE B C 1
ATOM 1614 O O . PHE B 1 37 ? -3.244 -7.828 7.477 1 98.25 37 PHE B O 1
ATOM 1621 N N . ALA B 1 38 ? -5.172 -6.836 6.949 1 98.44 38 ALA B N 1
ATOM 1622 C CA . ALA B 1 38 ? -4.594 -6.145 5.805 1 98.44 38 ALA B CA 1
ATOM 1623 C C . ALA B 1 38 ? -5.27 -4.797 5.574 1 98.44 38 ALA B C 1
ATOM 1625 O O . ALA B 1 38 ? -6.293 -4.492 6.195 1 98.44 38 ALA B O 1
ATOM 1626 N N . CYS B 1 39 ? -4.645 -3.994 4.812 1 98.69 39 CYS B N 1
ATOM 1627 C CA . CYS B 1 39 ? -5.168 -2.732 4.305 1 98.69 39 CYS B CA 1
ATOM 1628 C C . CYS B 1 39 ? -5.156 -2.713 2.779 1 98.69 39 CYS B C 1
ATOM 1630 O O . CYS B 1 39 ? -4.133 -3.01 2.16 1 98.69 39 CYS B O 1
ATOM 1632 N N . MET B 1 40 ? -6.289 -2.463 2.238 1 98.69 40 MET B N 1
ATOM 1633 C CA . MET B 1 40 ? -6.379 -2.223 0.802 1 98.69 40 MET B CA 1
ATOM 1634 C C . MET B 1 40 ? -6.426 -0.729 0.501 1 98.69 40 MET B C 1
ATOM 1636 O O . MET B 1 40 ? -7.137 0.021 1.172 1 98.69 40 MET B O 1
ATOM 1640 N N . LEU B 1 41 ? -5.652 -0.364 -0.458 1 98.69 41 LEU B N 1
ATOM 1641 C CA . LEU B 1 41 ? -5.559 1.041 -0.837 1 98.69 41 LEU B CA 1
ATOM 1642 C C . LEU B 1 41 ? -5.918 1.232 -2.307 1 98.69 41 LEU B C 1
ATOM 1644 O O . LEU B 1 41 ? -5.352 0.572 -3.18 1 98.69 41 LEU B O 1
ATOM 1648 N N . PHE B 1 42 ? -6.941 2.057 -2.564 1 98.12 42 PHE B N 1
ATOM 1649 C CA . PHE B 1 42 ? -7.34 2.492 -3.898 1 98.12 42 PHE B CA 1
ATOM 1650 C C . PHE B 1 42 ? -7.008 3.963 -4.109 1 98.12 42 PHE B C 1
ATOM 1652 O O . PHE B 1 42 ? -7.371 4.812 -3.293 1 98.12 42 PHE B O 1
ATOM 1659 N N . TYR B 1 43 ? -6.309 4.23 -5.148 1 97.19 43 TYR B N 1
ATOM 1660 C CA . TYR B 1 43 ? -5.914 5.609 -5.41 1 97.19 43 TYR B CA 1
ATOM 1661 C C . TYR B 1 43 ? -6.156 5.977 -6.867 1 97.19 43 TYR B C 1
ATOM 1663 O O . TYR B 1 43 ? -5.727 5.262 -7.773 1 97.19 43 TYR B O 1
ATOM 1671 N N . TRP B 1 44 ? -6.891 7.047 -7.07 1 96.5 44 TRP B N 1
ATOM 1672 C CA . TRP B 1 44 ? -7.168 7.621 -8.383 1 96.5 44 TRP B CA 1
ATOM 1673 C C . TRP B 1 44 ? -6.586 9.023 -8.5 1 96.5 44 TRP B C 1
ATOM 1675 O O . TRP B 1 44 ? -7.254 10.008 -8.164 1 96.5 44 TRP B O 1
ATOM 1685 N N . PRO B 1 45 ? -5.367 9.148 -9.102 1 92.5 45 PRO B N 1
ATOM 1686 C CA . PRO B 1 45 ? -4.699 10.453 -9.133 1 92.5 45 PRO B CA 1
ATOM 1687 C C . PRO B 1 45 ? -5.492 11.508 -9.898 1 92.5 45 PRO B C 1
ATOM 1689 O O . PRO B 1 45 ? -5.531 12.672 -9.484 1 92.5 45 PRO B O 1
ATOM 1692 N N . ARG B 1 46 ? -6.156 11.195 -11.016 1 93.19 46 ARG B N 1
ATOM 1693 C CA . ARG B 1 46 ? -6.895 12.148 -11.844 1 93.19 46 ARG B CA 1
ATOM 1694 C C . ARG B 1 46 ? -8.078 12.727 -11.078 1 93.19 46 ARG B C 1
ATOM 1696 O O . ARG B 1 46 ? -8.422 13.898 -11.25 1 93.19 46 ARG B O 1
ATOM 1703 N N . GLN B 1 47 ? -8.672 11.961 -10.148 1 95.06 47 GLN B N 1
ATOM 1704 C CA . GLN B 1 47 ? -9.844 12.383 -9.375 1 95.06 47 GLN B CA 1
ATOM 1705 C C . GLN B 1 47 ? -9.43 12.906 -8.008 1 95.06 47 GLN B C 1
ATOM 1707 O O . GLN B 1 47 ? -10.281 13.375 -7.238 1 95.06 47 GLN B O 1
ATOM 1712 N N . HIS B 1 48 ? -8.141 12.781 -7.707 1 94.94 48 HIS B N 1
ATOM 1713 C CA . HIS B 1 48 ? -7.656 13.148 -6.383 1 94.94 48 HIS B CA 1
ATOM 1714 C C . HIS B 1 48 ? -8.453 12.445 -5.285 1 94.94 48 HIS B C 1
ATOM 1716 O O . HIS B 1 48 ? -8.945 13.094 -4.363 1 94.94 48 HIS B O 1
ATOM 1722 N N . ARG B 1 49 ? -8.547 11.133 -5.402 1 98 49 ARG B N 1
ATOM 1723 C CA . ARG B 1 49 ? -9.383 10.336 -4.512 1 98 49 ARG B CA 1
ATOM 1724 C C . ARG B 1 49 ? -8.633 9.102 -4.023 1 98 49 ARG B C 1
ATOM 1726 O O . ARG B 1 49 ? -7.949 8.438 -4.801 1 98 49 ARG B O 1
ATOM 1733 N N . GLN B 1 50 ? -8.75 8.875 -2.73 1 98.5 50 GLN B N 1
ATOM 1734 C CA . GLN B 1 50 ? -8.172 7.695 -2.094 1 98.5 50 GLN B CA 1
ATOM 1735 C C . GLN B 1 50 ? -9.195 7 -1.198 1 98.5 50 GLN B C 1
ATOM 1737 O O . GLN B 1 50 ? -9.93 7.656 -0.459 1 98.5 50 GLN B O 1
ATOM 1742 N N . ILE B 1 51 ? -9.281 5.715 -1.272 1 98.69 51 ILE B N 1
ATOM 1743 C CA . ILE B 1 51 ? -10.078 4.906 -0.354 1 98.69 51 ILE B CA 1
ATOM 1744 C C . ILE B 1 51 ? -9.188 3.859 0.312 1 98.69 51 ILE B C 1
ATOM 1746 O O . ILE B 1 51 ? -8.398 3.191 -0.358 1 98.69 51 ILE B O 1
ATOM 1750 N N . ARG B 1 52 ? -9.258 3.781 1.564 1 98.75 52 ARG B N 1
ATOM 1751 C CA . ARG B 1 52 ? -8.586 2.742 2.338 1 98.75 52 ARG B CA 1
ATOM 1752 C C . ARG B 1 52 ? -9.594 1.805 2.99 1 98.75 52 ARG B C 1
ATOM 1754 O O . ARG B 1 52 ? -10.609 2.254 3.529 1 98.75 52 ARG B O 1
ATOM 1761 N N . VAL B 1 53 ? -9.391 0.594 2.885 1 98.69 53 VAL B N 1
ATOM 1762 C CA . VAL B 1 53 ? -10.219 -0.444 3.498 1 98.69 53 VAL B CA 1
ATOM 1763 C C . VAL B 1 53 ? -9.344 -1.354 4.359 1 98.69 53 VAL B C 1
ATOM 1765 O O . VAL B 1 53 ? -8.328 -1.876 3.891 1 98.69 53 VAL B O 1
ATOM 1768 N N . GLU B 1 54 ? -9.688 -1.468 5.59 1 98.69 54 GLU B N 1
ATOM 1769 C CA . GLU B 1 54 ? -8.953 -2.355 6.48 1 98.69 54 GLU B CA 1
ATOM 1770 C C . GLU B 1 54 ? -9.867 -3.41 7.094 1 98.69 54 GLU B C 1
ATOM 1772 O O . GLU B 1 54 ? -11.078 -3.191 7.227 1 98.69 54 GLU B O 1
ATOM 1777 N N . GLY B 1 55 ? -9.281 -4.543 7.426 1 98.31 55 GLY B N 1
ATOM 1778 C CA . GLY B 1 55 ? -10.062 -5.594 8.062 1 98.31 55 GLY B CA 1
ATOM 1779 C C . GLY B 1 55 ? -9.328 -6.918 8.148 1 98.31 55 GLY B C 1
ATOM 1780 O O . GLY B 1 55 ? -8.125 -6.984 7.883 1 98.31 55 GLY B O 1
ATOM 1781 N N . LYS B 1 56 ? -10.023 -7.918 8.625 1 98.38 56 LYS B N 1
ATOM 1782 C CA . LYS B 1 56 ? -9.508 -9.281 8.711 1 98.38 56 LYS B CA 1
ATOM 1783 C C . LYS B 1 56 ? -9.586 -9.984 7.359 1 98.38 56 LYS B C 1
ATOM 1785 O O . LYS B 1 56 ? -10.562 -9.82 6.621 1 98.38 56 LYS B O 1
ATOM 1790 N N . VAL B 1 57 ? -8.602 -10.742 7.051 1 98.69 57 VAL B N 1
ATOM 1791 C CA . VAL B 1 57 ? -8.562 -11.516 5.816 1 98.69 57 VAL B CA 1
ATOM 1792 C C . VAL B 1 57 ? -8.82 -12.992 6.125 1 98.69 57 VAL B C 1
ATOM 1794 O O . VAL B 1 57 ? -8.227 -13.547 7.051 1 98.69 57 VAL B O 1
ATOM 1797 N N . GLU B 1 58 ? -9.672 -13.57 5.359 1 98.5 58 GLU B N 1
ATOM 1798 C CA . GLU B 1 58 ? -10.023 -14.977 5.508 1 98.5 58 GLU B CA 1
ATOM 1799 C C . GLU B 1 58 ? -9.898 -15.727 4.18 1 98.5 58 GLU B C 1
ATOM 1801 O O . GLU B 1 58 ? -10.023 -15.125 3.113 1 98.5 58 GLU B O 1
ATOM 1806 N N . LYS B 1 59 ? -9.641 -17.016 4.273 1 98.38 59 LYS B N 1
ATOM 1807 C CA . LYS B 1 59 ? -9.609 -17.828 3.059 1 98.38 59 LYS B CA 1
ATOM 1808 C C . LYS B 1 59 ? -11.023 -18.078 2.539 1 98.38 59 LYS B C 1
ATOM 1810 O O . LYS B 1 59 ? -11.945 -18.328 3.322 1 98.38 59 LYS B O 1
ATOM 1815 N N . LEU B 1 60 ? -11.18 -17.984 1.288 1 98.12 60 LEU B N 1
ATOM 1816 C CA . LEU B 1 60 ? -12.414 -18.406 0.631 1 98.12 60 LEU B CA 1
ATOM 1817 C C . LEU B 1 60 ? -12.469 -19.922 0.479 1 98.12 60 LEU B C 1
ATOM 1819 O O . LEU B 1 60 ? -11.438 -20.594 0.551 1 98.12 60 LEU B O 1
ATOM 1823 N N . PRO B 1 61 ? -13.68 -20.469 0.278 1 97.69 61 PRO B N 1
ATOM 1824 C CA . PRO B 1 61 ? -13.781 -21.906 0.065 1 97.69 61 PRO B CA 1
ATOM 1825 C C . PRO B 1 61 ? -12.992 -22.375 -1.155 1 97.69 61 PRO B C 1
ATOM 1827 O O . PRO B 1 61 ? -12.953 -21.688 -2.176 1 97.69 61 PRO B O 1
ATOM 1830 N N . ASN B 1 62 ? -12.438 -23.531 -0.99 1 97.88 62 ASN B N 1
ATOM 1831 C CA . ASN B 1 62 ? -11.656 -24.109 -2.078 1 97.88 62 ASN B CA 1
ATOM 1832 C C . ASN B 1 62 ? -12.492 -24.281 -3.344 1 97.88 62 ASN B C 1
ATOM 1834 O O . ASN B 1 62 ? -11.984 -24.125 -4.453 1 97.88 62 ASN B O 1
ATOM 1838 N N . GLU B 1 63 ? -13.711 -24.609 -3.17 1 97.5 63 GLU B N 1
ATOM 1839 C CA . GLU B 1 63 ? -14.594 -24.812 -4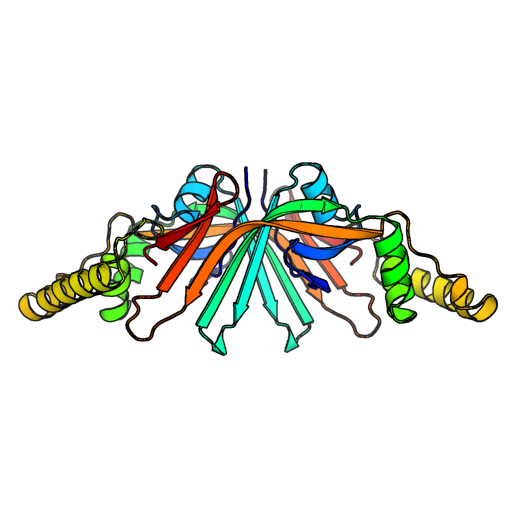.312 1 97.5 63 GLU B CA 1
ATOM 1840 C C . GLU B 1 63 ? -14.703 -23.547 -5.156 1 97.5 63 GLU B C 1
ATOM 1842 O O . GLU B 1 63 ? -14.719 -23.609 -6.391 1 97.5 63 GLU B O 1
ATOM 1847 N N . ALA B 1 64 ? -14.82 -22.391 -4.492 1 95.69 64 ALA B N 1
ATOM 1848 C CA . ALA B 1 64 ? -14.867 -21.125 -5.199 1 95.69 64 ALA B CA 1
ATOM 1849 C C . ALA B 1 64 ? -13.578 -20.875 -5.977 1 95.69 64 ALA B C 1
ATOM 1851 O O . ALA B 1 64 ? -13.609 -20.375 -7.102 1 95.69 64 ALA B O 1
ATOM 1852 N N . ALA B 1 65 ? -12.484 -21.234 -5.414 1 97.62 65 ALA B N 1
ATOM 1853 C CA . ALA B 1 65 ? -11.188 -21.047 -6.062 1 97.62 65 ALA B CA 1
ATOM 1854 C C . ALA B 1 65 ? -11.062 -21.938 -7.293 1 97.62 65 ALA B C 1
ATOM 1856 O O . ALA B 1 65 ? -10.562 -21.5 -8.336 1 97.62 65 ALA B O 1
ATOM 1857 N N . VAL B 1 66 ? -11.484 -23.188 -7.121 1 97.75 66 VAL B N 1
ATOM 1858 C CA . VAL B 1 66 ? -11.43 -24.125 -8.234 1 97.75 66 VAL B CA 1
ATOM 1859 C C . VAL B 1 66 ? -12.273 -23.609 -9.398 1 97.75 66 VAL B C 1
ATOM 1861 O O . VAL B 1 66 ? -11.82 -23.594 -10.547 1 97.75 66 VAL B O 1
ATOM 1864 N N . GLU B 1 67 ? -13.469 -23.188 -9.086 1 97.12 67 GLU B N 1
ATOM 1865 C CA . GLU B 1 67 ? -14.367 -22.688 -10.109 1 97.12 67 GLU B CA 1
ATOM 1866 C C . GLU B 1 67 ? -13.766 -21.469 -10.82 1 97.12 67 GLU B C 1
ATOM 1868 O O . GLU B 1 67 ? -13.75 -21.422 -12.055 1 97.12 67 GLU B O 1
ATOM 1873 N N . TYR B 1 68 ? -13.359 -20.578 -10.117 1 97.5 68 TYR B N 1
ATOM 1874 C CA . TYR B 1 68 ? -12.781 -19.375 -10.703 1 97.5 68 TYR B CA 1
ATOM 1875 C C . TYR B 1 68 ? -11.531 -19.719 -11.508 1 97.5 68 TYR B C 1
ATOM 1877 O O . TYR B 1 68 ? -11.375 -19.266 -12.641 1 97.5 68 TYR B O 1
ATOM 1885 N N . TRP B 1 69 ? -10.609 -20.516 -10.922 1 97.75 69 TRP B N 1
ATOM 1886 C CA . TRP B 1 69 ? -9.367 -20.891 -11.586 1 97.75 69 TRP B CA 1
ATOM 1887 C C . TRP B 1 69 ? -9.656 -21.531 -12.945 1 97.75 69 TRP B C 1
ATOM 1889 O O . TRP B 1 69 ? -9.016 -21.203 -13.945 1 97.75 69 TRP B O 1
ATOM 1899 N N . ASN B 1 70 ? -10.57 -22.375 -12.977 1 97.38 70 ASN B N 1
ATOM 1900 C CA . ASN B 1 70 ? -10.914 -23.094 -14.203 1 97.38 70 ASN B CA 1
ATOM 1901 C C . ASN B 1 70 ? -11.562 -22.172 -15.234 1 97.38 70 ASN B C 1
ATOM 1903 O O . ASN B 1 70 ? -11.57 -22.484 -16.422 1 97.38 70 ASN B O 1
ATOM 1907 N N . SER B 1 71 ? -12.188 -21.109 -14.773 1 96.81 71 SER B N 1
ATOM 1908 C CA . SER B 1 71 ? -12.836 -20.172 -15.688 1 96.81 71 SER B CA 1
ATOM 1909 C C . SER B 1 71 ? -11.812 -19.281 -16.391 1 96.81 71 SER B C 1
ATOM 1911 O O . SER B 1 71 ? -12.141 -18.609 -17.359 1 96.81 71 SER B O 1
ATOM 1913 N N . ARG B 1 72 ? -10.594 -19.25 -15.945 1 95.81 72 ARG B N 1
ATOM 1914 C CA . ARG B 1 72 ? -9.547 -18.391 -16.484 1 95.81 72 ARG B CA 1
ATOM 1915 C C . ARG B 1 72 ? -9.023 -18.953 -17.812 1 95.81 72 ARG B C 1
ATOM 1917 O O . ARG B 1 72 ? -9.102 -20.156 -18.062 1 95.81 72 ARG B O 1
ATOM 1924 N N . PRO B 1 73 ? -8.508 -18.062 -18.672 1 95.19 73 PRO B N 1
ATOM 1925 C CA . PRO B 1 73 ? -7.867 -18.562 -19.906 1 95.19 73 PRO B CA 1
ATOM 1926 C C . PRO B 1 73 ? -6.75 -19.562 -19.625 1 95.19 73 PRO B C 1
ATOM 1928 O O . PRO B 1 73 ? -6.055 -19.453 -18.609 1 95.19 73 PRO B O 1
ATOM 1931 N N . LEU B 1 74 ? -6.555 -20.516 -20.5 1 96.06 74 LEU B N 1
ATOM 1932 C CA . LEU B 1 74 ? -5.57 -21.578 -20.328 1 96.06 74 LEU B CA 1
ATOM 1933 C C . LEU B 1 74 ? -4.188 -21 -20.047 1 96.06 74 LEU B C 1
ATOM 1935 O O . LEU B 1 74 ? -3.445 -21.531 -19.219 1 96.06 74 LEU B O 1
ATOM 1939 N N . SER B 1 75 ? -3.836 -19.953 -20.719 1 94.19 75 SER B N 1
ATOM 1940 C CA . SER B 1 75 ? -2.525 -19.344 -20.516 1 94.19 75 SER B CA 1
ATOM 1941 C C . SER B 1 75 ? -2.348 -18.844 -19.094 1 94.19 75 SER B C 1
ATOM 1943 O O . SER B 1 75 ? -1.256 -18.938 -18.531 1 94.19 75 SER B O 1
ATOM 1945 N N . SER B 1 76 ? -3.422 -18.328 -18.5 1 93.5 76 SER B N 1
ATOM 1946 C CA . SER B 1 76 ? -3.377 -17.859 -17.125 1 93.5 76 SER B CA 1
ATOM 1947 C C . SER B 1 76 ? -3.262 -19.031 -16.156 1 93.5 76 SER B C 1
ATOM 1949 O O . SER B 1 76 ? -2.541 -18.953 -15.156 1 93.5 76 SER B O 1
ATOM 1951 N N . ARG B 1 77 ? -4.02 -20.078 -16.453 1 96.38 77 ARG B N 1
ATOM 1952 C CA . ARG B 1 77 ? -3.938 -21.281 -15.648 1 96.38 77 ARG B CA 1
ATOM 1953 C C . ARG B 1 77 ? -2.52 -21.859 -15.648 1 96.38 77 ARG B C 1
ATOM 1955 O O . ARG B 1 77 ? -1.964 -22.141 -14.586 1 96.38 77 ARG B O 1
ATOM 1962 N N . ILE B 1 78 ? -1.91 -21.938 -16.75 1 96.5 78 ILE B N 1
ATOM 1963 C CA . ILE B 1 78 ? -0.553 -22.438 -16.906 1 96.5 78 ILE B CA 1
ATOM 1964 C C . ILE B 1 78 ? 0.431 -21.516 -16.188 1 96.5 78 ILE B C 1
ATOM 1966 O O . ILE B 1 78 ? 1.355 -21.969 -15.516 1 96.5 78 ILE B O 1
ATOM 1970 N N . GLY B 1 79 ? 0.249 -20.219 -16.328 1 93.94 79 GLY B N 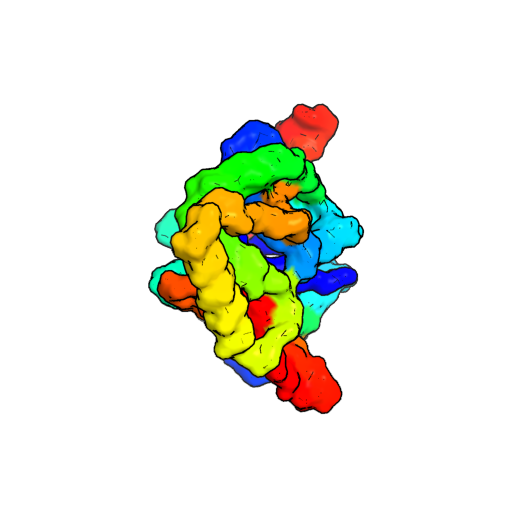1
ATOM 1971 C CA . GLY B 1 79 ? 1.109 -19.25 -15.672 1 93.94 79 GLY B CA 1
ATOM 1972 C C . GLY B 1 79 ? 1.141 -19.391 -14.164 1 93.94 79 GLY B C 1
ATOM 1973 O O . GLY B 1 79 ? 2.211 -19.344 -13.555 1 93.94 79 GLY B O 1
ATOM 1974 N N . SER B 1 80 ? 0.002 -19.547 -13.578 1 94.25 80 SER B N 1
ATOM 1975 C CA . SER B 1 80 ? -0.057 -19.688 -12.125 1 94.25 80 SER B CA 1
ATOM 1976 C C . SER B 1 80 ? 0.479 -21.047 -11.688 1 94.25 80 SER B C 1
ATOM 1978 O O . SER B 1 80 ? 1.058 -21.172 -10.609 1 94.25 80 SER B O 1
ATOM 1980 N N . LYS B 1 81 ? 0.298 -22.094 -12.5 1 95.94 81 LYS B N 1
ATOM 1981 C CA . LYS B 1 81 ? 0.721 -23.438 -12.133 1 95.94 81 LYS B CA 1
ATOM 1982 C C . LYS B 1 81 ? 2.234 -23.594 -12.25 1 95.94 81 LYS B C 1
ATOM 1984 O O . LYS B 1 81 ? 2.846 -24.344 -11.492 1 95.94 81 LYS B O 1
ATOM 1989 N N . CYS B 1 82 ? 2.812 -22.875 -13.148 1 95.38 82 CYS B N 1
ATOM 1990 C CA . CYS B 1 82 ? 4.242 -23.078 -13.352 1 95.38 82 CYS B CA 1
ATOM 1991 C C . CYS B 1 82 ? 5.047 -22.234 -12.359 1 95.38 82 CYS B C 1
ATOM 1993 O O . CYS B 1 82 ? 6.266 -22.406 -12.25 1 95.38 82 CYS B O 1
ATOM 1995 N N . SER B 1 83 ? 4.383 -21.391 -11.578 1 94.62 83 SER B N 1
ATOM 1996 C CA . SER B 1 83 ? 5.066 -20.453 -10.695 1 94.62 83 SER B CA 1
ATOM 1997 C C . SER B 1 83 ? 4.875 -20.828 -9.234 1 94.62 83 SER B C 1
ATOM 1999 O O . SER B 1 83 ? 3.744 -20.891 -8.742 1 94.62 83 SER B O 1
ATOM 2001 N N . GLU B 1 84 ? 5.914 -21.156 -8.516 1 96 84 GLU B N 1
ATOM 2002 C CA . GLU B 1 84 ? 5.902 -21.172 -7.055 1 96 84 GLU B CA 1
ATOM 2003 C C . GLU B 1 84 ? 6.184 -19.781 -6.496 1 96 84 GLU B C 1
ATOM 2005 O O . GLU B 1 84 ? 7.312 -19.469 -6.113 1 96 84 GLU B O 1
ATOM 2010 N N . GLN B 1 85 ? 5.172 -19 -6.402 1 96.19 85 GLN B N 1
ATOM 2011 C CA . GLN B 1 85 ? 5.27 -17.562 -6.238 1 96.19 85 GLN B CA 1
ATOM 2012 C C . GLN B 1 85 ? 6.191 -17.203 -5.074 1 96.19 85 GLN B C 1
ATOM 2014 O O . GLN B 1 85 ? 6.082 -17.766 -3.99 1 96.19 85 GLN B O 1
ATOM 2019 N N . SER B 1 86 ? 7.137 -16.344 -5.289 1 97.25 86 SER B N 1
ATOM 2020 C CA . SER B 1 86 ? 8.039 -15.703 -4.34 1 97.25 86 SER B CA 1
ATOM 2021 C C . SER B 1 86 ? 9.227 -16.594 -4.008 1 97.25 86 SER B C 1
ATOM 2023 O O . SER B 1 86 ? 10.078 -16.234 -3.191 1 97.25 86 SER B O 1
ATOM 2025 N N . THR B 1 87 ? 9.305 -17.797 -4.598 1 97.88 87 THR B N 1
ATOM 2026 C CA . THR B 1 87 ? 10.477 -18.641 -4.402 1 97.88 87 THR B CA 1
ATOM 2027 C C . THR B 1 87 ? 11.602 -18.234 -5.344 1 97.88 87 THR B C 1
ATOM 2029 O O . THR B 1 87 ? 11.352 -17.734 -6.441 1 97.88 87 THR B O 1
ATOM 2032 N N . VAL B 1 88 ? 12.812 -18.5 -4.883 1 98.31 88 VAL B N 1
ATOM 2033 C CA . VAL B 1 88 ? 13.977 -18.203 -5.699 1 98.31 88 VAL B CA 1
ATOM 2034 C C . VAL B 1 88 ? 14.078 -19.203 -6.852 1 98.31 88 VAL B C 1
ATOM 2036 O O . VAL B 1 88 ? 13.875 -20.406 -6.656 1 98.31 88 VAL B O 1
ATOM 2039 N N . ILE B 1 89 ? 14.359 -18.719 -8.039 1 98.19 89 ILE B N 1
ATOM 2040 C CA . ILE B 1 89 ? 14.531 -19.578 -9.203 1 98.19 89 ILE B CA 1
ATOM 2041 C C . ILE B 1 89 ? 15.875 -19.281 -9.859 1 98.19 89 ILE B C 1
ATOM 2043 O O . ILE B 1 89 ? 16.406 -18.188 -9.742 1 98.19 89 ILE B O 1
ATOM 2047 N N . PRO B 1 90 ? 16.391 -20.25 -10.531 1 97.62 90 PRO B N 1
ATOM 2048 C CA . PRO B 1 90 ? 17.734 -20.078 -11.078 1 97.62 90 PRO B CA 1
ATOM 2049 C C . PRO B 1 90 ? 17.766 -19.156 -12.289 1 97.62 90 PRO B C 1
ATOM 2051 O O . PRO B 1 90 ? 18.812 -18.547 -12.578 1 97.62 90 PRO B O 1
ATOM 2054 N N . SER B 1 91 ? 16.656 -19.078 -13.07 1 95.88 91 SER B N 1
ATOM 2055 C CA . SER B 1 91 ? 16.625 -18.266 -14.273 1 95.88 91 SER B CA 1
ATOM 2056 C C . SER B 1 91 ? 15.203 -18.141 -14.82 1 95.88 91 SER B C 1
ATOM 2058 O O . SER B 1 91 ? 14.297 -18.859 -14.375 1 95.88 91 SER B O 1
ATOM 2060 N N . ARG B 1 92 ? 15.086 -17.203 -15.695 1 94.75 92 ARG B N 1
ATOM 2061 C CA . ARG B 1 92 ? 13.828 -17.094 -16.422 1 94.75 92 ARG B CA 1
ATOM 2062 C C . ARG B 1 92 ? 13.531 -18.375 -17.203 1 94.75 92 ARG B C 1
ATOM 2064 O O . ARG B 1 92 ? 12.375 -18.797 -17.297 1 94.75 92 ARG B O 1
ATOM 2071 N N . GLN B 1 93 ? 14.602 -18.938 -17.797 1 96 93 GLN B N 1
ATOM 2072 C CA . GLN B 1 93 ? 14.461 -20.156 -18.609 1 96 93 GLN B CA 1
ATOM 2073 C C . GLN B 1 93 ? 13.805 -21.281 -17.812 1 96 93 GLN B C 1
ATOM 2075 O O . GLN B 1 93 ? 13.055 -22.078 -18.359 1 96 93 GLN B O 1
ATOM 2080 N N . PHE B 1 94 ? 14.07 -21.312 -16.594 1 97.62 94 PHE B N 1
ATOM 2081 C CA . PHE B 1 94 ? 13.484 -22.297 -15.688 1 97.62 94 PHE B CA 1
ATOM 2082 C C . PHE B 1 94 ? 11.961 -22.266 -15.766 1 97.62 94 PHE B C 1
ATOM 2084 O O . PHE B 1 94 ? 11.32 -23.312 -15.898 1 97.62 94 PHE B O 1
ATOM 2091 N N . LEU B 1 95 ? 11.352 -21.094 -15.781 1 96.69 95 LEU B N 1
ATOM 2092 C CA . LEU B 1 95 ? 9.906 -20.938 -15.836 1 96.69 95 LEU B CA 1
ATOM 2093 C C . LEU B 1 95 ? 9.383 -21.188 -17.25 1 96.69 95 LEU B C 1
ATOM 2095 O O . LEU B 1 95 ? 8.297 -21.75 -17.422 1 96.69 95 LEU B O 1
ATOM 2099 N N . ILE B 1 96 ? 10.156 -20.781 -18.219 1 95.75 96 ILE B N 1
ATOM 2100 C CA . ILE B 1 96 ? 9.766 -21 -19.609 1 95.75 96 ILE B CA 1
ATOM 2101 C C . ILE B 1 96 ? 9.641 -22.5 -19.875 1 95.75 96 ILE B C 1
ATOM 2103 O O . ILE B 1 96 ? 8.695 -22.953 -20.516 1 95.75 96 ILE B O 1
ATOM 2107 N N . ASP B 1 97 ? 10.617 -23.234 -19.375 1 97.44 97 ASP B N 1
ATOM 2108 C CA . ASP B 1 97 ? 10.602 -24.688 -19.562 1 97.44 97 ASP B CA 1
ATOM 2109 C C . ASP B 1 97 ? 9.391 -25.312 -18.875 1 97.44 97 ASP B C 1
ATOM 2111 O O . ASP B 1 97 ? 8.742 -26.203 -19.438 1 97.44 97 ASP B O 1
ATOM 2115 N N . LYS B 1 98 ? 9.109 -24.906 -17.688 1 97.19 98 LYS B N 1
ATOM 2116 C CA . LYS B 1 98 ? 7.941 -25.406 -16.969 1 97.19 98 LYS B CA 1
ATOM 2117 C C . LYS B 1 98 ? 6.652 -25.078 -17.734 1 97.19 98 LYS B C 1
ATOM 2119 O O . LYS B 1 98 ? 5.766 -25.938 -17.844 1 97.19 98 LYS B O 1
ATOM 2124 N N . ARG B 1 99 ? 6.543 -23.906 -18.188 1 96.69 99 ARG B N 1
ATOM 2125 C CA . ARG B 1 99 ? 5.383 -23.484 -18.969 1 96.69 99 ARG B CA 1
ATOM 2126 C C . ARG B 1 99 ? 5.211 -24.359 -20.203 1 96.69 99 ARG B C 1
ATOM 2128 O O . ARG B 1 99 ? 4.109 -24.844 -20.484 1 96.69 99 ARG B O 1
ATOM 2135 N N . LYS B 1 100 ? 6.301 -24.531 -20.922 1 96.81 100 LYS B N 1
ATOM 2136 C CA . LYS B 1 100 ? 6.27 -25.359 -22.141 1 96.81 100 LYS B CA 1
ATOM 2137 C C . LYS B 1 100 ? 5.789 -26.766 -21.828 1 96.81 100 LYS B C 1
ATOM 2139 O O . LYS B 1 100 ? 4.992 -27.328 -22.578 1 96.81 100 LYS B O 1
ATOM 2144 N N . ALA B 1 101 ? 6.309 -27.328 -20.781 1 98.06 101 ALA B N 1
ATOM 2145 C CA . ALA B 1 101 ? 5.895 -28.672 -20.391 1 98.06 101 ALA B CA 1
ATOM 2146 C C . ALA B 1 101 ? 4.391 -28.734 -20.141 1 98.06 101 ALA B C 1
ATOM 2148 O O . ALA B 1 101 ? 3.732 -29.703 -20.531 1 98.06 101 ALA B O 1
ATOM 2149 N N . LEU B 1 102 ? 3.879 -27.734 -19.516 1 97.69 102 LEU B N 1
ATOM 2150 C CA . LEU B 1 102 ? 2.449 -27.688 -19.234 1 97.69 102 LEU B CA 1
ATOM 2151 C C . LEU B 1 102 ? 1.648 -27.469 -20.516 1 97.69 102 LEU B C 1
ATOM 2153 O O . LEU B 1 102 ? 0.558 -28.031 -20.672 1 97.69 102 LEU B O 1
ATOM 2157 N N . GLU B 1 103 ? 2.176 -26.656 -21.375 1 97.25 103 GLU B N 1
ATOM 2158 C CA . GLU B 1 103 ? 1.533 -26.453 -22.672 1 97.25 103 GLU B CA 1
ATOM 2159 C C . GLU B 1 103 ? 1.457 -27.75 -23.453 1 97.25 103 GLU B C 1
ATOM 2161 O O . GLU B 1 103 ? 0.43 -28.062 -24.062 1 97.25 103 GLU B O 1
ATOM 2166 N N . GLU B 1 104 ? 2.516 -28.438 -23.469 1 98.25 104 GLU B N 1
ATOM 2167 C CA . GLU B 1 104 ? 2.561 -29.734 -24.141 1 98.25 104 GLU B CA 1
ATOM 2168 C C . GLU B 1 104 ? 1.572 -30.719 -23.531 1 98.25 104 GLU B C 1
ATOM 2170 O O . GLU B 1 104 ? 0.909 -31.469 -24.25 1 98.25 104 GLU B O 1
ATOM 2175 N N . LEU B 1 105 ? 1.54 -30.703 -22.203 1 98.19 105 LEU B N 1
ATOM 2176 C CA . LEU B 1 105 ? 0.573 -31.562 -21.516 1 98.19 105 LEU B CA 1
ATOM 2177 C C . LEU B 1 105 ? -0.851 -31.219 -21.938 1 98.19 105 LEU B C 1
ATOM 2179 O O . LEU B 1 105 ? -1.645 -32.125 -22.234 1 98.19 105 LEU B O 1
ATOM 2183 N N . ALA B 1 106 ? -1.209 -29.984 -22 1 97.88 106 ALA B N 1
ATOM 2184 C CA . ALA B 1 106 ? -2.535 -29.531 -22.406 1 97.88 106 ALA B CA 1
ATOM 2185 C C . ALA B 1 106 ? -2.838 -29.953 -23.844 1 97.88 106 ALA B C 1
ATOM 2187 O O . ALA B 1 106 ? -3.967 -30.344 -24.156 1 97.88 106 ALA B O 1
ATOM 2188 N N . ALA B 1 107 ? -1.87 -29.859 -24.719 1 97.69 107 ALA B N 1
ATOM 2189 C CA . ALA B 1 107 ? -2.035 -30.219 -26.125 1 97.69 107 ALA B CA 1
ATOM 2190 C C . ALA B 1 107 ? -2.303 -31.703 -26.281 1 97.69 107 ALA B C 1
ATOM 2192 O O . ALA B 1 107 ? -3.115 -32.125 -27.125 1 97.69 107 ALA B O 1
ATOM 2193 N N . LYS B 1 108 ? -1.656 -32.469 -25.516 1 98.25 108 LYS B N 1
ATOM 2194 C CA . LYS B 1 108 ? -1.712 -33.938 -25.625 1 98.25 108 LYS B CA 1
ATOM 2195 C C . LYS B 1 108 ? -2.963 -34.469 -24.938 1 98.25 108 LYS B C 1
ATOM 2197 O O . LYS B 1 108 ? -3.619 -35.375 -25.469 1 98.25 108 LYS B O 1
ATOM 2202 N N . GLU B 1 109 ? -3.248 -33.969 -23.766 1 98.31 109 GLU B N 1
ATOM 2203 C CA . GLU B 1 109 ? -4.273 -34.562 -22.922 1 98.31 109 GLU B CA 1
ATOM 2204 C C . GLU B 1 109 ? -5.496 -33.656 -22.797 1 98.31 109 GLU B C 1
ATOM 2206 O O . GLU B 1 109 ? -6.473 -34.031 -22.125 1 98.31 109 GLU B O 1
ATOM 2211 N N . GLY B 1 110 ? -5.438 -32.5 -23.375 1 97.62 110 GLY B N 1
ATOM 2212 C CA . GLY B 1 110 ? -6.523 -31.531 -23.281 1 97.62 110 GLY B CA 1
ATOM 2213 C C . GLY B 1 110 ? -6.324 -30.516 -22.172 1 97.62 110 GLY B C 1
ATOM 2214 O O . GLY B 1 110 ? -5.535 -30.75 -21.25 1 97.62 110 GLY B O 1
ATOM 2215 N N . GLU B 1 111 ? -7.043 -29.422 -22.25 1 96.81 111 GLU B N 1
ATOM 2216 C CA . GLU B 1 111 ? -6.902 -28.328 -21.281 1 96.81 111 GLU B CA 1
ATOM 2217 C C . GLU B 1 111 ? -7.266 -28.781 -19.875 1 96.81 111 GLU B C 1
ATOM 2219 O O . GLU B 1 111 ? -6.758 -28.234 -18.891 1 96.81 111 GLU B O 1
ATOM 2224 N N . GLY B 1 112 ? -8.203 -29.734 -19.797 1 96.19 112 GLY B N 1
ATOM 2225 C CA . GLY B 1 112 ? -8.656 -30.234 -18.516 1 96.19 112 GLY B CA 1
ATOM 2226 C C . GLY B 1 112 ? -7.555 -30.891 -17.703 1 96.19 112 GLY B C 1
ATOM 2227 O O . GLY B 1 112 ? -7.688 -31.078 -16.5 1 96.19 112 GLY B O 1
ATOM 2228 N N . ALA B 1 113 ? -6.449 -31.234 -18.297 1 97.62 113 ALA B N 1
ATOM 2229 C CA . ALA B 1 113 ? -5.309 -31.859 -17.625 1 97.62 113 ALA B CA 1
ATOM 2230 C C . ALA B 1 113 ? -4.578 -30.844 -16.75 1 97.62 113 ALA B C 1
ATOM 2232 O O . ALA B 1 113 ? -3.834 -31.219 -15.836 1 97.62 113 ALA B O 1
ATOM 2233 N N . ILE B 1 114 ? -4.727 -29.609 -17.062 1 98 114 ILE B N 1
ATOM 2234 C CA . ILE B 1 114 ? -4.148 -28.547 -16.25 1 98 114 ILE B CA 1
ATOM 2235 C C . ILE B 1 114 ? -5.082 -28.234 -15.078 1 98 114 ILE B C 1
ATOM 2237 O O . ILE B 1 114 ? -6.129 -27.609 -15.266 1 98 114 ILE B O 1
ATOM 2241 N N . THR B 1 115 ? -4.688 -28.672 -13.922 1 97.75 115 THR B N 1
ATOM 2242 C CA . THR B 1 115 ? -5.547 -28.516 -12.75 1 97.75 115 THR B CA 1
ATOM 2243 C C . THR B 1 115 ? -4.996 -27.438 -11.82 1 97.75 115 THR B C 1
ATOM 2245 O O . THR B 1 115 ? -3.811 -27.109 -11.875 1 97.75 115 THR B O 1
ATOM 2248 N N . LYS B 1 116 ? -5.848 -26.875 -11 1 97.94 116 LYS B N 1
ATOM 2249 C CA . LYS B 1 116 ? -5.465 -25.844 -10.055 1 97.94 116 LYS B CA 1
ATOM 2250 C C . LYS B 1 116 ? -4.391 -26.344 -9.094 1 97.94 116 LYS B C 1
ATOM 2252 O O . LYS B 1 116 ? -4.539 -27.406 -8.492 1 97.94 116 LYS B O 1
ATOM 2257 N N . PRO B 1 117 ? -3.369 -25.578 -8.891 1 97.5 117 PRO B N 1
ATOM 2258 C CA . PRO B 1 117 ? -2.426 -25.953 -7.836 1 97.5 117 PRO B CA 1
ATOM 2259 C C . PRO B 1 117 ? -3.047 -25.906 -6.441 1 97.5 117 PRO B C 1
ATOM 2261 O O . PRO B 1 117 ? -3.883 -25.031 -6.168 1 97.5 117 PRO B O 1
ATOM 2264 N N . GLU B 1 118 ? -2.598 -26.781 -5.539 1 96.44 118 GLU B N 1
ATOM 2265 C CA . GLU B 1 118 ? -3.098 -26.812 -4.168 1 96.44 118 GLU B CA 1
ATOM 2266 C C . GLU B 1 118 ? -2.789 -25.516 -3.436 1 96.44 118 GLU B C 1
ATOM 2268 O O . GLU B 1 118 ? -3.559 -25.078 -2.576 1 96.44 118 GLU B O 1
ATOM 2273 N N . SER B 1 119 ? -1.75 -24.891 -3.826 1 96.88 119 SER B N 1
ATOM 2274 C CA . SER B 1 119 ? -1.275 -23.703 -3.117 1 96.88 119 SER B CA 1
ATOM 2275 C C . SER B 1 119 ? -1.962 -22.438 -3.627 1 96.88 119 SER B C 1
ATOM 2277 O O . SER B 1 119 ? -1.704 -21.344 -3.129 1 96.88 119 SER B O 1
ATOM 2279 N N . TRP B 1 120 ? -2.771 -22.594 -4.59 1 97.94 120 TRP B N 1
ATOM 2280 C CA . TRP B 1 120 ? -3.467 -21.438 -5.156 1 97.94 120 TRP B CA 1
ATOM 2281 C C . TRP B 1 120 ? -4.887 -21.328 -4.609 1 97.94 120 TRP B C 1
ATOM 2283 O O . TRP B 1 120 ? -5.578 -22.344 -4.469 1 97.94 120 TRP B O 1
ATOM 2293 N N . GLY B 1 121 ? -5.379 -20.109 -4.262 1 98.25 121 GLY B N 1
ATOM 2294 C CA . GLY B 1 121 ? -6.727 -19.922 -3.748 1 98.25 121 GLY B CA 1
ATOM 2295 C C . GLY B 1 121 ? -7.074 -18.484 -3.465 1 98.25 121 GLY B C 1
ATOM 2296 O O . GLY B 1 121 ? -6.328 -17.562 -3.838 1 98.25 121 GLY B O 1
ATOM 2297 N N . GLY B 1 122 ? -8.297 -18.297 -2.855 1 98.25 122 GLY B N 1
ATOM 2298 C CA . GLY B 1 122 ? -8.836 -16.969 -2.686 1 98.25 122 GLY B CA 1
ATOM 2299 C C . GLY B 1 122 ? -8.828 -16.484 -1.243 1 98.25 122 GLY B C 1
ATOM 2300 O O . GLY B 1 122 ? -8.859 -17.312 -0.318 1 98.25 122 GLY B O 1
ATOM 2301 N N . TYR B 1 123 ? -8.773 -15.234 -1.106 1 98.75 123 TYR B N 1
ATOM 2302 C CA . TYR B 1 123 ? -8.938 -14.508 0.151 1 98.75 123 TYR B CA 1
ATOM 2303 C C . TYR B 1 123 ? -10.055 -13.477 0.045 1 98.75 123 TYR B C 1
ATOM 2305 O O . TYR B 1 123 ? -10.406 -13.039 -1.054 1 98.75 123 TYR B O 1
ATOM 2313 N N . ILE B 1 124 ? -10.602 -13.203 1.169 1 98.81 124 ILE B N 1
ATOM 2314 C CA . ILE B 1 124 ? -11.539 -12.094 1.263 1 98.81 124 ILE B CA 1
ATOM 2315 C C . ILE B 1 124 ? -11.172 -11.203 2.445 1 98.81 124 ILE B C 1
ATOM 2317 O O . ILE B 1 124 ? -10.914 -11.695 3.547 1 98.81 124 ILE B O 1
ATOM 2321 N N . LEU B 1 125 ? -11.016 -9.945 2.227 1 98.75 125 LEU B N 1
ATOM 2322 C CA . LEU B 1 125 ? -10.898 -8.969 3.309 1 98.75 125 LEU B CA 1
ATOM 2323 C C . LEU B 1 125 ? -12.273 -8.539 3.811 1 98.75 125 LEU B C 1
ATOM 2325 O O . LEU B 1 125 ? -13.078 -8.008 3.047 1 98.75 125 LEU B O 1
ATOM 2329 N N . VAL B 1 126 ? -12.578 -8.812 5.016 1 98.5 126 VAL B N 1
ATOM 2330 C CA . VAL B 1 126 ? -13.812 -8.398 5.672 1 98.5 126 VAL B CA 1
ATOM 2331 C C . VAL B 1 126 ? -13.609 -7.047 6.355 1 98.5 126 VAL B C 1
ATOM 2333 O O . VAL B 1 126 ? -12.945 -6.965 7.391 1 98.5 126 VAL B O 1
ATOM 2336 N N . PRO B 1 127 ? -14.266 -6.031 5.855 1 98.12 127 PRO B N 1
ATOM 2337 C CA . PRO B 1 127 ? -13.922 -4.68 6.297 1 98.12 127 PRO B CA 1
ATOM 2338 C C . PRO B 1 127 ? -14.484 -4.352 7.68 1 98.12 127 PRO B C 1
ATOM 2340 O O . PRO B 1 127 ? -15.602 -4.754 8.008 1 98.12 127 PRO B O 1
ATOM 2343 N N . ASP B 1 128 ? -13.734 -3.666 8.5 1 98.19 128 ASP B N 1
ATOM 2344 C CA . ASP B 1 128 ? -14.219 -3.045 9.727 1 98.19 128 ASP B CA 1
ATOM 2345 C C . ASP B 1 128 ? -13.75 -1.596 9.836 1 98.19 128 ASP B C 1
ATOM 2347 O O . ASP B 1 128 ? -13.945 -0.947 10.859 1 98.19 128 ASP B O 1
ATOM 2351 N N . TYR B 1 129 ? -13.148 -1.136 8.781 1 98.19 129 TYR B N 1
ATOM 2352 C CA . TYR B 1 129 ? -12.672 0.237 8.664 1 98.19 129 TYR B CA 1
ATOM 2353 C C . TYR B 1 129 ? -12.688 0.702 7.215 1 98.19 129 TYR B C 1
ATOM 2355 O O . TYR B 1 129 ? -12.266 -0.031 6.316 1 98.19 129 TYR B O 1
ATOM 2363 N N . TYR B 1 130 ? -13.195 1.915 6.949 1 98.5 130 TYR B N 1
ATOM 2364 C CA . TYR B 1 130 ? -13.094 2.635 5.684 1 98.5 130 TYR B CA 1
ATOM 2365 C C . TYR B 1 130 ? -12.609 4.062 5.906 1 98.5 130 TYR B C 1
ATOM 2367 O O . TYR B 1 130 ? -13 4.711 6.875 1 98.5 130 TYR B O 1
ATOM 2375 N N . GLU B 1 131 ? -11.805 4.484 5.043 1 98.81 131 GLU B N 1
ATOM 2376 C CA . GLU B 1 131 ? -11.461 5.898 4.996 1 98.81 131 GLU B CA 1
ATOM 2377 C C . GLU B 1 131 ? -11.547 6.441 3.57 1 98.81 131 GLU B C 1
ATOM 2379 O O . GLU B 1 131 ? -11 5.852 2.641 1 98.81 131 GLU B O 1
ATOM 2384 N N . PHE B 1 132 ? -12.258 7.512 3.428 1 98.62 132 PHE B N 1
ATOM 2385 C CA . PHE B 1 132 ? -12.43 8.211 2.158 1 98.62 132 PHE B CA 1
ATOM 2386 C C . PHE B 1 132 ? -11.703 9.555 2.182 1 98.62 132 PHE B C 1
ATOM 2388 O O . PHE B 1 132 ? -11.977 10.398 3.035 1 98.62 132 PHE B O 1
ATOM 2395 N N . TRP B 1 133 ? -10.773 9.727 1.31 1 98.19 133 TRP B N 1
ATOM 2396 C CA . TRP B 1 133 ? -10.039 10.984 1.163 1 98.19 133 TRP B CA 1
ATOM 2397 C C . TRP B 1 133 ? -10.328 11.625 -0.191 1 98.19 133 TRP B C 1
ATOM 2399 O O . TRP B 1 133 ? -10.273 10.953 -1.226 1 98.19 133 TRP B O 1
ATOM 2409 N N . GLN B 1 134 ? -10.68 12.867 -0.197 1 97.5 134 GLN B N 1
ATOM 2410 C CA . GLN B 1 134 ? -10.953 13.641 -1.405 1 97.5 134 GLN B CA 1
ATOM 2411 C C . GLN B 1 134 ? -10.156 14.945 -1.415 1 97.5 134 GLN B C 1
ATOM 2413 O O . GLN B 1 134 ? -10.367 15.812 -0.564 1 97.5 134 GLN B O 1
ATOM 2418 N N . GLY B 1 135 ? -9.234 15.023 -2.383 1 94.56 135 GLY B N 1
ATOM 2419 C CA . GLY B 1 135 ? -8.484 16.266 -2.549 1 94.56 135 GLY B CA 1
ATOM 2420 C C . GLY B 1 135 ? -9.352 17.438 -2.957 1 94.56 135 GLY B C 1
ATOM 2421 O O . GLY B 1 135 ? -10.266 17.281 -3.775 1 94.56 135 GLY B O 1
ATOM 2422 N N . GLN B 1 136 ? -9.062 18.531 -2.305 1 89.62 136 GLN B N 1
ATOM 2423 C CA . GLN B 1 136 ? -9.781 19.766 -2.617 1 89.62 136 GLN B CA 1
ATOM 2424 C C . GLN B 1 136 ? -8.828 20.844 -3.121 1 89.62 136 GLN B C 1
ATOM 2426 O O . GLN B 1 136 ? -7.633 20.828 -2.801 1 89.62 136 GLN B O 1
ATOM 2431 N N . SER B 1 137 ? -9.344 21.781 -3.824 1 85.56 137 SER B N 1
ATOM 2432 C CA . SER B 1 137 ? -8.539 22.844 -4.422 1 85.56 137 SER B CA 1
ATOM 2433 C C . SER B 1 137 ? -8.039 23.828 -3.365 1 85.56 137 SER B C 1
ATOM 2435 O O . SER B 1 137 ? -7.023 24.5 -3.562 1 85.56 137 SER B O 1
ATOM 2437 N N . ASP B 1 138 ? -8.727 23.938 -2.238 1 80 138 ASP B N 1
ATOM 2438 C CA . ASP B 1 138 ? -8.352 24.891 -1.199 1 80 138 ASP B CA 1
ATOM 2439 C C . ASP B 1 138 ? -7.398 24.25 -0.189 1 80 138 ASP B C 1
ATOM 2441 O O . ASP B 1 138 ? -7.113 24.828 0.859 1 80 138 ASP B O 1
ATOM 2445 N N . ARG B 1 139 ? -7.012 22.969 -0.32 1 80.19 139 ARG B N 1
ATOM 2446 C CA . ARG B 1 139 ? -6.039 22.203 0.449 1 80.19 139 ARG B CA 1
ATOM 2447 C C . ARG B 1 139 ? -6.629 21.734 1.776 1 80.19 139 ARG B C 1
ATOM 2449 O O . ARG B 1 139 ? -5.93 21.156 2.605 1 80.19 139 ARG B O 1
ATOM 2456 N N . VAL B 1 140 ? -7.879 22.062 1.951 1 87.19 140 VAL B N 1
ATOM 2457 C CA . VAL B 1 140 ? -8.633 21.469 3.057 1 87.19 140 VAL B CA 1
ATOM 2458 C C . VAL B 1 140 ? -9.352 20.219 2.582 1 87.19 140 VAL B C 1
ATOM 2460 O O . VAL B 1 140 ? -10.555 20.234 2.32 1 87.19 140 VAL B O 1
ATOM 2463 N N . HIS B 1 141 ? -8.602 19.203 2.488 1 94.19 141 HIS B N 1
ATOM 2464 C CA . HIS B 1 141 ? -9.086 17.953 1.92 1 94.19 141 HIS B CA 1
ATOM 2465 C C . HIS B 1 141 ? -10.117 17.297 2.834 1 94.19 141 HIS B C 1
ATOM 2467 O O . HIS B 1 141 ? -10.133 17.547 4.043 1 94.19 141 HIS B O 1
ATOM 2473 N N . ASP B 1 142 ? -10.984 16.578 2.277 1 96.62 142 ASP B N 1
ATOM 2474 C CA . ASP B 1 142 ? -11.945 15.805 3.057 1 96.62 142 ASP B CA 1
ATOM 2475 C C . ASP B 1 142 ? -11.367 14.445 3.426 1 96.62 142 ASP B C 1
ATOM 2477 O O . ASP B 1 142 ? -10.711 13.797 2.607 1 96.62 142 ASP B O 1
ATOM 2481 N N . ARG B 1 143 ? -11.562 14.078 4.621 1 98 143 ARG B N 1
ATOM 2482 C CA . ARG B 1 143 ? -11.203 12.758 5.121 1 98 143 ARG B CA 1
ATOM 2483 C C . ARG B 1 143 ? -12.289 12.203 6.031 1 98 143 ARG B C 1
ATOM 2485 O O . ARG B 1 143 ? -12.523 12.727 7.121 1 98 143 ARG B O 1
ATOM 2492 N N . LEU B 1 144 ? -12.938 11.188 5.582 1 98.56 144 LEU B N 1
ATOM 2493 C CA . LEU B 1 144 ? -14.031 10.562 6.324 1 98.56 144 LEU B CA 1
ATOM 2494 C C . LEU B 1 144 ? -13.68 9.125 6.699 1 98.56 144 LEU B C 1
ATOM 2496 O O . LEU B 1 144 ? -13.297 8.328 5.84 1 98.56 144 LEU B O 1
ATOM 2500 N N . GLU B 1 145 ? -13.82 8.867 7.922 1 98.44 145 GLU B N 1
ATOM 2501 C CA . GLU B 1 145 ? -13.523 7.543 8.453 1 98.44 145 GLU B CA 1
ATOM 2502 C C . GLU B 1 145 ? -14.805 6.84 8.914 1 98.44 145 GLU B C 1
ATOM 2504 O O . GLU B 1 145 ? -15.672 7.461 9.531 1 98.44 145 GLU B O 1
ATOM 2509 N N . PHE B 1 146 ? -14.969 5.621 8.555 1 98.38 146 PHE B N 1
ATOM 2510 C CA . PHE B 1 146 ? -16.016 4.727 9.047 1 98.38 146 PHE B CA 1
ATOM 2511 C C . PHE B 1 146 ? -15.406 3.557 9.812 1 98.38 146 PHE B C 1
ATOM 2513 O O . PHE B 1 146 ? -14.539 2.852 9.297 1 98.38 146 PHE B O 1
ATOM 2520 N N . ARG B 1 147 ? -15.828 3.406 11.016 1 97.75 147 ARG B N 1
ATOM 2521 C CA . ARG B 1 147 ? -15.398 2.277 11.836 1 97.75 147 ARG B CA 1
ATOM 2522 C C . ARG B 1 147 ? -16.594 1.458 12.297 1 97.75 147 ARG B C 1
ATOM 2524 O O . ARG B 1 147 ? -17.641 2.018 12.648 1 97.75 147 ARG B O 1
ATOM 2531 N N . LYS B 1 148 ? -16.406 0.212 12.273 1 95.69 148 LYS B N 1
ATOM 2532 C CA . LYS B 1 148 ? -17.438 -0.692 12.758 1 95.69 148 LYS B CA 1
ATOM 2533 C C . LYS B 1 148 ? -17.328 -0.899 14.266 1 95.69 148 LYS B C 1
ATOM 2535 O O . LYS B 1 148 ? -16.266 -1.28 14.766 1 95.69 148 LYS B O 1
ATOM 2540 N N . SER B 1 149 ? -18.234 -0.441 14.945 1 90.06 149 SER B N 1
ATOM 2541 C CA . SER B 1 149 ? -18.375 -0.644 16.391 1 90.06 149 SER B CA 1
ATOM 2542 C C . SER B 1 149 ? -19.703 -1.314 16.719 1 90.06 149 SER B C 1
ATOM 2544 O O . SER B 1 149 ? -20.766 -0.806 16.375 1 90.06 149 SER B O 1
ATOM 2546 N N . ASP B 1 150 ? -19.609 -2.471 17.469 1 90.81 150 ASP B N 1
ATOM 2547 C CA . ASP B 1 150 ? -20.797 -3.23 17.844 1 90.81 150 ASP B CA 1
ATOM 2548 C C . ASP B 1 150 ? -21.734 -3.428 16.641 1 90.81 150 ASP B C 1
ATOM 2550 O O . ASP B 1 150 ? -22.922 -3.119 16.719 1 90.81 150 ASP B O 1
ATOM 2554 N N . ASP B 1 151 ? -21.25 -3.701 15.523 1 87.88 151 ASP B N 1
ATOM 2555 C CA . ASP B 1 151 ? -21.938 -4.055 14.281 1 87.88 151 ASP B CA 1
ATOM 2556 C C . ASP B 1 151 ? -22.578 -2.824 13.641 1 87.88 151 ASP B C 1
ATOM 2558 O O . ASP B 1 151 ? -23.484 -2.949 12.812 1 87.88 151 ASP B O 1
ATOM 2562 N N . LYS B 1 152 ? -22.25 -1.649 14.188 1 95.75 152 LYS B N 1
ATOM 2563 C CA . LYS B 1 152 ? -22.688 -0.397 13.578 1 95.75 152 LYS B CA 1
ATOM 2564 C C . LYS B 1 152 ? -21.5 0.419 13.078 1 95.75 152 LYS B C 1
ATOM 2566 O O . LYS B 1 152 ? -20.453 0.442 13.711 1 95.75 152 LYS B O 1
ATOM 2571 N N . TRP B 1 153 ? -21.719 1.002 11.922 1 97.19 153 TRP B N 1
ATOM 2572 C CA . TRP B 1 153 ? -20.703 1.888 11.367 1 97.19 153 TRP B CA 1
ATOM 2573 C C . TRP B 1 153 ? -20.828 3.289 11.961 1 97.19 153 TRP B C 1
ATOM 2575 O O . TRP B 1 153 ? -21.922 3.859 12 1 97.19 153 TRP B O 1
ATOM 2585 N N . VAL B 1 154 ? -19.766 3.771 12.453 1 97.31 154 VAL B N 1
ATOM 2586 C CA . VAL B 1 154 ? -19.703 5.133 12.977 1 97.31 154 VAL B CA 1
ATOM 2587 C C . VAL B 1 154 ? -18.812 5.984 12.07 1 97.31 154 VAL B C 1
ATOM 2589 O O . VAL B 1 154 ? -17.703 5.582 11.719 1 97.31 154 VAL B O 1
ATOM 2592 N N . MET B 1 155 ? -19.344 7.109 11.742 1 97.62 155 MET B N 1
ATOM 2593 C CA . MET B 1 155 ? -18.609 8.008 10.844 1 97.62 155 MET B CA 1
ATOM 2594 C C . MET B 1 155 ? -17.969 9.148 11.625 1 97.62 155 MET B C 1
ATOM 2596 O O . MET B 1 155 ? -18.578 9.719 12.523 1 97.62 155 MET B O 1
ATOM 2600 N N . GLN B 1 156 ? -16.75 9.438 11.32 1 98.06 156 GLN B N 1
ATOM 2601 C CA . GLN B 1 156 ? -16.047 10.594 11.852 1 98.06 156 GLN B CA 1
ATOM 2602 C C . GLN B 1 156 ? -15.273 11.328 10.75 1 98.06 156 GLN B C 1
ATOM 2604 O O . GLN B 1 156 ? -14.859 10.719 9.766 1 98.06 156 GLN B O 1
ATOM 2609 N N . ARG B 1 157 ? -15.172 12.602 10.938 1 98.19 157 ARG B N 1
ATOM 2610 C CA . ARG B 1 157 ? -14.336 13.391 10.047 1 98.19 157 ARG B CA 1
ATOM 2611 C C . ARG B 1 157 ? -12.945 13.602 10.641 1 98.19 157 ARG B C 1
ATOM 2613 O O . ARG B 1 157 ? -12.812 13.945 11.812 1 98.19 157 ARG B O 1
ATOM 2620 N N . LEU B 1 158 ? -12 13.352 9.836 1 98.38 158 LEU B N 1
ATOM 2621 C CA . LEU B 1 158 ? -10.617 13.516 10.289 1 98.38 158 LEU B CA 1
ATOM 2622 C C . LEU B 1 158 ? -9.969 14.734 9.633 1 98.38 158 LEU B C 1
ATOM 2624 O O . LEU B 1 158 ? -10.28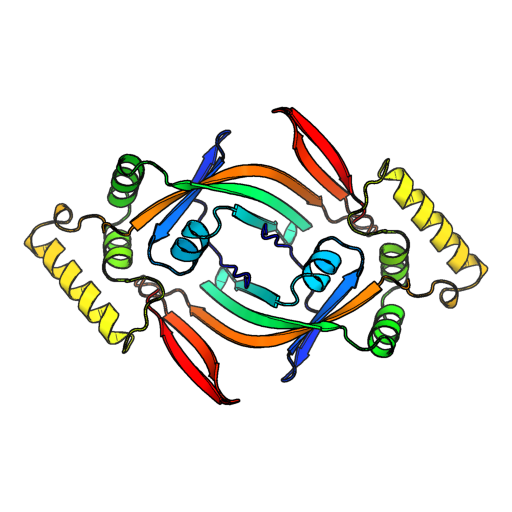9 15.07 8.492 1 98.38 158 LEU B O 1
ATOM 2628 N N . SER B 1 159 ? -9.094 15.344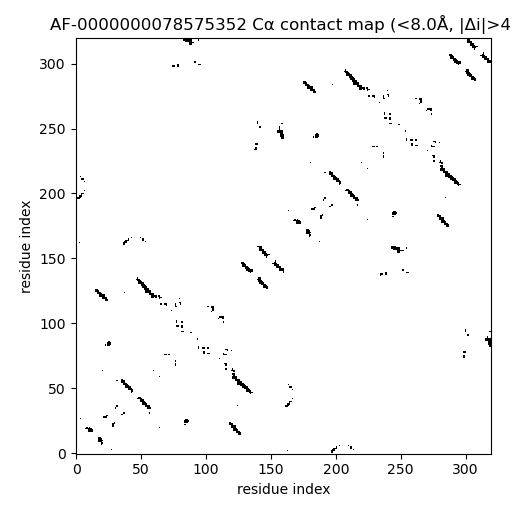 10.414 1 97.5 159 SER B N 1
ATOM 2629 C CA . SER B 1 159 ? -8.227 16.344 9.812 1 97.5 159 SER B CA 1
ATOM 2630 C C . SER B 1 159 ? -7.305 15.727 8.766 1 97.5 159 SER B C 1
ATOM 2632 O O . SER B 1 159 ? -6.691 14.688 9.008 1 97.5 159 SER B O 1
ATOM 2634 N N . PRO B 1 160 ? -7.223 16.391 7.656 1 94.69 160 PRO B N 1
ATOM 2635 C CA . PRO B 1 160 ? -6.398 15.812 6.59 1 94.69 160 PRO B CA 1
ATOM 2636 C C . PRO B 1 160 ? -4.906 16.016 6.824 1 94.69 160 PRO B C 1
ATOM 2638 O O . PRO B 1 160 ? -4.508 16.922 7.57 1 94.69 160 PRO B O 1
#

Radius of gyration: 23.01 Å; Cα contacts (8 Å, |Δi|>4): 607; chains: 2; bounding box: 49×76×44 Å

Secondary structure (DSSP, 8-state):
-----------EEETTEEEEEEETTSHHHHHHHH--EEEEEEEEGGGTEEEEEEEEEEEPPHHHHHHHHHHS-HHHHHHHHH--TT-EES-HHHHHHHHHHHHHHHHHH-GGG----TTEEEEEEEEEEEEEEE--TTS--EEEEEEEETTEEEEEEE--/-----------EEETTEEEEEEETTSHHHHHHHH--EEEEEEEEGGGTEEEEEEEEEEEPPHHHHHHHHHHS-HHHHHHHHH--TT-EES-HHHHHHHHHHHHHHHHHH-GGG----TTEEEEEEEEEEEEEEE--TTS--EEEEEEEETTEEEEEEE--